Protein AF-A0AAE0P234-F1 (afdb_monomer)

Secondary structure (DSSP, 8-state):
---------------HHHHHHHHHHHHTT---------------------------------------------HHHHHHHHHHHHHHS---TTTS-HHHHHHHTT-HHHHHHHPPPPP--TTHHHHHT-SSPPPHHHHHHS--GGG--S---EEEEEEE--TTS--EEEEEEE--TTTHHHHHHHHHHSS-SS---------

Mean predicted aligned error: 16.43 Å

Nearest PDB structures (foldseek):
  5fq5-assembly1_B  TM=2.348E-01  e=4.452E+00  Streptococcus pyogenes

Structure (mmCIF, N/CA/C/O backbone):
data_AF-A0AAE0P234-F1
#
_entry.id   AF-A0AAE0P234-F1
#
loop_
_atom_site.group_PDB
_atom_site.id
_atom_site.type_symbol
_atom_site.label_atom_id
_atom_site.label_alt_id
_atom_site.label_comp_id
_atom_site.label_asym_id
_atom_site.label_entity_id
_atom_site.label_seq_id
_atom_site.pdbx_PDB_ins_code
_atom_site.Cartn_x
_atom_site.Cartn_y
_atom_site.Cartn_z
_atom_site.occupancy
_atom_site.B_iso_or_equiv
_atom_site.auth_seq_id
_atom_site.auth_comp_id
_atom_site.auth_asym_id
_atom_site.auth_atom_id
_atom_site.pdbx_PDB_model_num
ATOM 1 N N . MET A 1 1 ? 48.430 -8.556 -35.731 1.00 43.19 1 MET A N 1
ATOM 2 C CA . MET A 1 1 ? 47.345 -9.551 -35.632 1.00 43.19 1 MET A CA 1
ATOM 3 C C . MET A 1 1 ? 46.280 -8.894 -34.782 1.00 43.19 1 MET A C 1
ATOM 5 O O . MET A 1 1 ? 46.321 -9.022 -33.570 1.00 43.19 1 MET A O 1
ATOM 9 N N . ASP A 1 2 ? 45.437 -8.087 -35.423 1.00 50.59 2 ASP A N 1
ATOM 10 C CA . ASP A 1 2 ? 44.323 -7.394 -34.777 1.00 50.59 2 ASP A CA 1
ATOM 11 C C . ASP A 1 2 ? 43.073 -8.249 -34.951 1.00 50.59 2 ASP A C 1
ATOM 13 O O . ASP A 1 2 ? 42.664 -8.533 -36.077 1.00 50.59 2 ASP A O 1
ATOM 17 N N . ALA A 1 3 ? 42.507 -8.699 -33.836 1.00 49.25 3 ALA A N 1
ATOM 18 C CA . ALA A 1 3 ? 41.230 -9.393 -33.801 1.00 49.25 3 ALA A CA 1
ATOM 19 C C . ALA A 1 3 ? 40.184 -8.424 -33.241 1.00 49.25 3 ALA A C 1
ATOM 21 O O . ALA A 1 3 ? 40.037 -8.272 -32.030 1.00 49.25 3 ALA A O 1
ATOM 22 N N . SER A 1 4 ? 39.489 -7.734 -34.142 1.00 52.81 4 SER A N 1
ATOM 23 C CA . SER A 1 4 ? 38.276 -6.984 -33.826 1.00 52.81 4 SER A CA 1
ATOM 24 C C . SER A 1 4 ? 37.124 -7.968 -33.626 1.00 52.81 4 SER A C 1
ATOM 26 O O . SER A 1 4 ? 36.802 -8.739 -34.526 1.00 52.81 4 SER A O 1
ATOM 28 N N . ASN A 1 5 ? 36.517 -7.940 -32.442 1.00 57.69 5 ASN A N 1
ATOM 29 C CA . ASN A 1 5 ? 35.343 -8.732 -32.093 1.00 57.69 5 ASN A CA 1
ATOM 30 C C . ASN A 1 5 ? 34.094 -7.840 -32.249 1.00 57.69 5 ASN A C 1
ATOM 32 O O . ASN A 1 5 ? 34.036 -6.808 -31.575 1.00 57.69 5 ASN A O 1
ATOM 36 N N . PRO A 1 6 ? 33.116 -8.160 -33.114 1.00 63.25 6 PRO A N 1
ATOM 37 C CA . PRO A 1 6 ? 31.879 -7.393 -33.190 1.00 63.25 6 PRO A CA 1
ATOM 38 C C . PRO A 1 6 ? 30.900 -7.888 -32.114 1.00 63.25 6 PRO A C 1
ATOM 40 O O . PRO A 1 6 ? 30.456 -9.033 -32.146 1.00 63.25 6 PRO A O 1
ATOM 43 N N . MET A 1 7 ? 30.571 -7.024 -31.150 1.00 56.66 7 MET A N 1
ATOM 44 C CA . MET A 1 7 ? 29.420 -7.217 -30.264 1.00 56.66 7 MET A CA 1
ATOM 45 C C . MET A 1 7 ? 28.135 -7.002 -31.074 1.00 56.66 7 MET A C 1
ATOM 47 O O . MET A 1 7 ? 27.868 -5.889 -31.518 1.00 56.66 7 MET A O 1
ATOM 51 N N . MET A 1 8 ? 27.357 -8.069 -31.261 1.00 53.75 8 MET A N 1
ATOM 52 C CA . MET A 1 8 ? 25.940 -7.995 -31.619 1.00 53.75 8 MET A CA 1
ATOM 53 C C . MET A 1 8 ? 25.152 -7.636 -30.358 1.00 53.75 8 MET A C 1
ATOM 55 O O . MET A 1 8 ? 25.085 -8.423 -29.416 1.00 53.75 8 MET A O 1
ATOM 59 N N . SER A 1 9 ? 24.601 -6.429 -30.326 1.00 53.66 9 SER A N 1
ATOM 60 C CA . SER A 1 9 ? 23.528 -6.041 -29.417 1.00 53.66 9 SER A CA 1
ATOM 61 C C . SER A 1 9 ? 22.205 -6.274 -30.143 1.00 53.66 9 SER A C 1
ATOM 63 O O . SER A 1 9 ? 21.779 -5.424 -30.922 1.00 53.66 9 SER A O 1
ATOM 65 N N . ASP A 1 10 ? 21.595 -7.438 -29.927 1.00 51.88 10 ASP A N 1
ATOM 66 C CA . ASP A 1 10 ? 20.227 -7.699 -30.374 1.00 51.88 10 ASP A CA 1
ATOM 67 C C . ASP A 1 10 ? 19.270 -7.022 -29.387 1.00 51.88 10 ASP A C 1
ATOM 69 O O . ASP A 1 10 ? 18.983 -7.535 -28.303 1.00 51.88 10 ASP A O 1
ATOM 73 N N . GLU A 1 11 ? 18.815 -5.824 -29.745 1.00 55.31 11 GLU A N 1
ATOM 74 C CA . GLU A 1 11 ? 17.648 -5.213 -29.121 1.00 55.31 11 GLU A CA 1
ATOM 75 C C . GLU A 1 11 ? 16.409 -5.958 -29.627 1.00 55.31 11 GLU A C 1
ATOM 77 O O . GLU A 1 11 ? 16.040 -5.873 -30.797 1.00 55.31 11 GLU A O 1
ATOM 82 N N . VAL A 1 12 ? 15.794 -6.752 -28.751 1.00 52.97 12 VAL A N 1
ATOM 83 C CA . VAL A 1 12 ? 14.510 -7.398 -29.034 1.00 52.97 12 VAL A CA 1
ATOM 84 C C . VAL A 1 12 ? 13.421 -6.342 -28.857 1.00 52.97 12 VAL A C 1
ATOM 86 O O . VAL A 1 12 ? 12.956 -6.094 -27.744 1.00 52.97 12 VAL A O 1
ATOM 89 N N . GLU A 1 13 ? 13.050 -5.682 -29.952 1.00 57.62 13 GLU A N 1
ATOM 90 C CA . GLU A 1 13 ? 11.830 -4.879 -30.018 1.00 57.62 13 GLU A CA 1
ATOM 91 C C . GLU A 1 13 ? 10.625 -5.829 -30.048 1.00 57.62 13 GLU A C 1
ATOM 93 O O . GLU A 1 13 ? 10.393 -6.537 -31.029 1.00 57.62 13 GLU A O 1
ATOM 98 N N . LEU A 1 14 ? 9.879 -5.881 -28.943 1.00 51.91 14 LEU A N 1
ATOM 99 C CA . LEU A 1 14 ? 8.598 -6.582 -28.885 1.00 51.91 14 LEU A CA 1
ATOM 100 C C . LEU A 1 14 ? 7.570 -5.790 -29.693 1.00 51.91 14 LEU A C 1
ATOM 102 O O . LEU A 1 14 ? 7.431 -4.580 -29.523 1.00 51.91 14 LEU A O 1
ATOM 106 N N . SER A 1 15 ? 6.859 -6.479 -30.580 1.00 69.00 15 SER A N 1
ATOM 107 C CA . SER A 1 15 ? 5.819 -5.864 -31.406 1.00 69.00 15 SER A CA 1
ATOM 108 C C . SER A 1 15 ? 4.588 -5.494 -30.571 1.00 69.00 15 SER A C 1
ATOM 110 O O . SER A 1 15 ? 4.223 -6.228 -29.652 1.00 69.00 15 SER A O 1
ATOM 112 N N . ASP A 1 16 ? 3.891 -4.415 -30.940 1.00 65.94 16 ASP A N 1
ATOM 113 C CA . ASP A 1 16 ? 2.647 -3.979 -30.278 1.00 65.94 16 ASP A CA 1
ATOM 114 C C . ASP A 1 16 ? 1.595 -5.107 -30.180 1.00 65.94 16 ASP A C 1
ATOM 116 O O . ASP A 1 16 ? 0.828 -5.171 -29.222 1.00 65.94 16 ASP A O 1
ATOM 120 N N . SER A 1 17 ? 1.611 -6.066 -31.116 1.00 59.69 17 SER A N 1
ATOM 121 C CA . SER A 1 17 ? 0.721 -7.235 -31.105 1.00 59.69 17 SER A CA 1
ATOM 122 C C . SER A 1 17 ? 1.031 -8.274 -30.022 1.00 59.69 17 SER A C 1
ATOM 124 O O . SER A 1 17 ? 0.125 -8.980 -29.584 1.00 59.69 17 SER A O 1
ATOM 126 N N . GLU A 1 18 ? 2.285 -8.396 -29.575 1.00 61.91 18 GLU A N 1
ATOM 127 C CA . GLU A 1 18 ? 2.620 -9.288 -28.451 1.00 61.91 18 GLU A CA 1
ATOM 128 C C . GLU A 1 18 ? 2.179 -8.694 -27.111 1.00 61.91 18 GLU A C 1
ATOM 130 O O . GLU A 1 18 ? 1.834 -9.434 -26.187 1.00 61.91 18 GLU A O 1
ATOM 135 N N . PHE A 1 19 ? 2.146 -7.363 -27.015 1.00 57.84 19 PHE A N 1
ATOM 136 C CA . PHE A 1 19 ? 1.673 -6.670 -25.823 1.00 57.84 19 PHE A CA 1
ATOM 137 C C . PHE A 1 19 ? 0.153 -6.813 -25.649 1.00 57.84 19 PHE A C 1
ATOM 139 O O . PHE A 1 19 ? -0.318 -7.068 -24.541 1.00 57.84 19 PHE A O 1
ATOM 146 N N . GLU A 1 20 ? -0.605 -6.732 -26.746 1.00 59.59 20 GLU A N 1
ATOM 147 C CA . GLU A 1 20 ? -2.067 -6.889 -26.746 1.00 59.59 20 GLU A CA 1
ATOM 148 C C . GLU A 1 20 ? -2.490 -8.329 -26.389 1.00 59.59 20 GLU A C 1
ATOM 150 O O . GLU A 1 20 ? -3.389 -8.534 -25.575 1.00 59.59 20 GLU A O 1
ATOM 155 N N . TYR A 1 21 ? -1.753 -9.341 -26.868 1.00 63.25 21 TYR A N 1
ATOM 156 C CA . TYR A 1 21 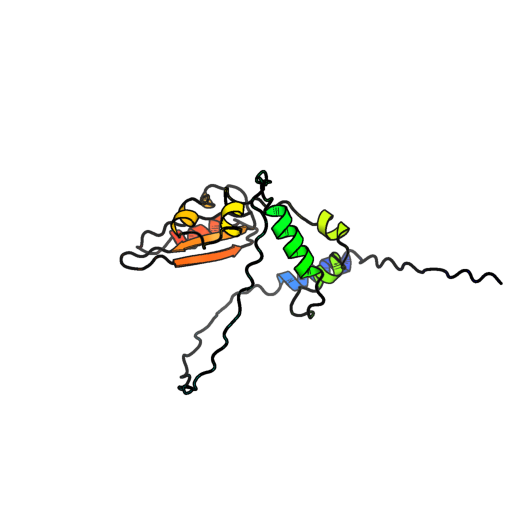? -2.001 -10.745 -26.514 1.00 63.25 21 TYR A CA 1
ATOM 157 C C . TYR A 1 21 ? -1.799 -11.039 -25.015 1.00 63.25 21 TYR A C 1
ATOM 159 O O . TYR A 1 21 ? -2.543 -11.822 -24.425 1.00 63.25 21 TYR A O 1
ATOM 167 N N . LEU A 1 22 ? -0.805 -10.416 -24.372 1.00 53.78 22 LEU A N 1
ATOM 168 C CA . LEU A 1 22 ? -0.564 -10.593 -22.934 1.00 53.78 22 LEU A CA 1
ATOM 169 C C . LEU A 1 22 ? -1.643 -9.937 -22.060 1.00 53.78 22 LEU A C 1
ATOM 171 O O . LEU A 1 22 ? -1.918 -10.447 -20.972 1.00 53.78 22 LEU A O 1
ATOM 175 N N . ALA A 1 23 ? -2.253 -8.844 -22.523 1.00 56.03 23 ALA A N 1
ATOM 176 C CA . ALA A 1 23 ? -3.358 -8.189 -21.827 1.00 56.03 23 ALA A CA 1
ATOM 177 C C . ALA A 1 23 ? -4.639 -9.046 -21.864 1.00 56.03 23 ALA A C 1
ATOM 179 O O . ALA A 1 23 ? -5.240 -9.288 -20.816 1.00 56.03 23 ALA A O 1
ATOM 180 N N . ASP A 1 24 ? -4.982 -9.608 -23.028 1.00 50.50 24 ASP A N 1
ATOM 181 C CA . ASP A 1 24 ? -6.178 -10.450 -23.208 1.00 50.50 24 ASP A CA 1
ATOM 182 C C . ASP A 1 24 ? -6.132 -11.757 -22.393 1.00 50.50 24 ASP A C 1
ATOM 184 O O . ASP A 1 24 ? -7.156 -12.231 -21.885 1.00 50.50 24 ASP A O 1
ATOM 188 N N . VAL A 1 25 ? -4.936 -12.334 -22.216 1.00 58.69 25 VAL A N 1
ATOM 189 C CA . VAL A 1 25 ? -4.732 -13.520 -21.362 1.00 58.69 25 VAL A CA 1
ATOM 190 C C . VAL A 1 25 ? -4.991 -13.199 -19.886 1.00 58.69 25 VAL A C 1
ATOM 192 O O . VAL A 1 25 ? -5.430 -14.073 -19.142 1.00 58.69 25 VAL A O 1
ATOM 195 N N . TYR A 1 26 ? -4.747 -11.962 -19.446 1.00 53.72 26 TYR A N 1
ATOM 196 C CA . TYR A 1 26 ? -4.879 -11.581 -18.038 1.00 53.72 26 TYR A CA 1
ATOM 197 C C . TYR A 1 26 ? -6.297 -11.119 -17.662 1.00 53.72 26 TYR A C 1
ATOM 199 O O . TYR A 1 26 ? -6.686 -11.227 -16.499 1.00 53.72 26 TYR A O 1
ATOM 207 N N . GLU A 1 27 ? -7.088 -10.637 -18.625 1.00 51.91 27 GLU A N 1
ATOM 208 C CA . GLU A 1 27 ? -8.479 -10.219 -18.387 1.00 51.91 27 GLU A CA 1
ATOM 209 C C . GLU A 1 27 ? -9.490 -11.379 -18.406 1.00 51.91 27 GLU A C 1
ATOM 211 O O . GLU A 1 27 ? -10.600 -11.228 -17.890 1.00 51.91 27 GLU A O 1
ATOM 216 N N . SER A 1 28 ? -9.115 -12.552 -18.930 1.00 49.34 28 SER A N 1
ATOM 217 C CA . SER A 1 28 ? -10.064 -13.655 -19.160 1.00 49.34 28 SER A CA 1
ATOM 218 C C . SER A 1 28 ? -10.438 -14.504 -17.932 1.00 49.34 28 SER A C 1
ATOM 220 O O . SER A 1 28 ? -11.427 -15.223 -18.015 1.00 49.34 28 SER A O 1
ATOM 222 N N . ASP A 1 29 ? -9.753 -14.402 -16.785 1.00 44.94 29 ASP A N 1
ATOM 223 C CA . ASP A 1 29 ? -9.944 -15.352 -15.663 1.00 44.94 29 ASP A CA 1
ATOM 224 C C . ASP A 1 29 ? -10.372 -14.709 -14.321 1.00 44.94 29 ASP A C 1
ATOM 226 O O . ASP A 1 29 ? -9.947 -15.134 -13.247 1.00 44.94 29 ASP A O 1
ATOM 230 N N . SER A 1 30 ? -11.242 -13.689 -14.336 1.00 46.31 30 SER A N 1
ATOM 231 C CA . SER A 1 30 ? -11.807 -13.107 -13.093 1.00 46.31 30 SER A CA 1
ATOM 232 C C . SER A 1 30 ? -13.301 -13.369 -12.866 1.00 46.31 30 SER A C 1
ATOM 234 O O . SER A 1 30 ? -13.970 -12.620 -12.147 1.00 46.31 30 SER A O 1
ATOM 236 N N . ASP A 1 31 ? -13.825 -14.471 -13.407 1.00 41.09 31 ASP A N 1
ATOM 237 C CA . ASP A 1 31 ? -15.098 -15.032 -12.951 1.00 41.09 31 ASP A CA 1
ATOM 238 C C . ASP A 1 31 ? -14.902 -15.701 -11.580 1.00 41.09 31 ASP A C 1
ATOM 240 O O . ASP A 1 31 ? -14.676 -16.903 -11.454 1.00 41.09 31 ASP A O 1
ATOM 244 N N . GLU A 1 32 ? -15.014 -14.906 -10.511 1.00 55.22 32 GLU A N 1
ATOM 245 C CA . GLU A 1 32 ? -15.212 -15.413 -9.148 1.00 55.22 32 GLU A CA 1
ATOM 246 C C . GLU A 1 32 ? -16.633 -15.987 -9.001 1.00 55.22 32 GLU A C 1
ATOM 248 O O . GLU A 1 32 ? -17.477 -15.463 -8.265 1.00 55.22 32 GLU A O 1
ATOM 253 N N . SER A 1 33 ? -16.923 -17.062 -9.734 1.00 52.38 33 SER A N 1
ATOM 254 C CA . SER A 1 33 ? -18.080 -17.913 -9.492 1.00 52.38 33 SER A CA 1
ATOM 255 C C . SER A 1 33 ? -17.684 -19.059 -8.560 1.00 52.38 33 SER A C 1
ATOM 257 O O . SER A 1 33 ? -16.927 -19.948 -8.930 1.00 52.38 33 SER A O 1
ATOM 259 N N . GLU A 1 34 ? -18.262 -19.022 -7.359 1.00 47.47 34 GLU A N 1
ATOM 260 C CA . GLU A 1 34 ? -18.551 -20.186 -6.513 1.00 47.47 34 GLU A CA 1
ATOM 261 C C . GLU A 1 34 ? -17.350 -20.909 -5.874 1.00 47.47 34 GLU A C 1
ATOM 263 O O . GLU A 1 34 ? -17.027 -22.053 -6.175 1.00 47.47 34 GLU A O 1
ATOM 268 N N . LEU A 1 35 ? -16.784 -20.284 -4.835 1.00 46.25 35 LEU A N 1
ATOM 269 C CA . LEU A 1 35 ? -16.178 -21.016 -3.715 1.00 46.25 35 LEU A CA 1
ATOM 270 C C . LEU A 1 35 ? -17.294 -21.761 -2.955 1.00 46.25 35 LEU A C 1
ATOM 272 O O . LEU A 1 35 ? -17.837 -21.266 -1.965 1.00 46.25 35 LEU A O 1
ATOM 276 N N . SER A 1 36 ? -17.686 -22.924 -3.475 1.00 46.22 36 SER A N 1
ATOM 277 C CA . SER A 1 36 ? -18.579 -23.872 -2.813 1.00 46.22 36 SER A CA 1
ATOM 278 C C . SER A 1 36 ? -17.831 -24.630 -1.715 1.00 46.22 36 SER A C 1
ATOM 280 O O . SER A 1 36 ? -16.800 -25.243 -1.988 1.00 46.22 36 SER A O 1
ATOM 282 N N . ASP A 1 37 ? -18.375 -24.564 -0.499 1.00 52.75 37 ASP A N 1
ATOM 283 C CA . ASP A 1 37 ? -18.252 -25.496 0.629 1.00 52.75 37 ASP A CA 1
ATOM 284 C C . ASP A 1 37 ? -17.074 -26.485 0.587 1.00 52.75 37 ASP A C 1
ATOM 286 O O . ASP A 1 37 ? -17.195 -27.633 0.156 1.00 52.75 37 ASP A O 1
ATOM 290 N N . PHE A 1 38 ? -15.935 -26.052 1.133 1.00 45.31 38 PHE A N 1
ATOM 291 C CA . PHE A 1 38 ? -14.903 -26.979 1.580 1.00 45.31 38 PHE A CA 1
ATOM 292 C C . PHE A 1 38 ? -15.408 -27.682 2.843 1.00 45.31 38 PHE A C 1
ATOM 294 O O . PHE A 1 38 ? -15.560 -27.072 3.901 1.00 45.31 38 PHE A O 1
ATOM 301 N N . HIS A 1 39 ? -15.720 -28.965 2.685 1.00 55.91 39 HIS A N 1
ATOM 302 C CA . HIS A 1 39 ? -16.072 -29.880 3.758 1.00 55.91 39 HIS A CA 1
ATOM 303 C C . HIS A 1 39 ? -14.883 -30.009 4.725 1.00 55.91 39 HIS A C 1
ATOM 305 O O . HIS A 1 39 ? -13.803 -30.431 4.315 1.00 55.91 39 HIS A O 1
ATOM 311 N N . ASP A 1 40 ? -15.095 -29.662 5.998 1.00 52.25 40 ASP A N 1
ATOM 312 C CA . ASP A 1 40 ? -14.221 -30.056 7.106 1.00 52.25 40 ASP A CA 1
ATOM 313 C C . ASP A 1 40 ? -14.156 -31.588 7.135 1.00 52.25 40 ASP A C 1
ATOM 315 O O . ASP A 1 40 ? -15.150 -32.260 7.425 1.00 52.25 40 ASP A O 1
ATOM 319 N N . SER A 1 41 ? -12.994 -32.136 6.799 1.00 55.47 41 SER A N 1
ATOM 320 C CA . SER A 1 41 ? -12.641 -33.521 7.082 1.00 55.47 41 SER A CA 1
ATOM 321 C C . SER A 1 41 ? -11.393 -33.514 7.952 1.00 55.47 41 SER A C 1
ATOM 323 O O . SER A 1 41 ? -10.296 -33.253 7.458 1.00 55.47 41 SER A O 1
ATOM 325 N N . ASP A 1 42 ? -11.634 -33.725 9.246 1.00 55.09 42 ASP A N 1
ATOM 326 C CA . ASP A 1 42 ? -10.801 -34.416 10.230 1.00 55.09 42 ASP A CA 1
ATOM 327 C C . ASP A 1 42 ? -9.309 -34.517 9.876 1.00 55.09 42 ASP A C 1
ATOM 329 O O . ASP A 1 42 ? -8.868 -35.430 9.176 1.00 55.09 42 ASP A O 1
ATOM 333 N N . LEU A 1 43 ? -8.523 -33.568 10.392 1.00 56.69 43 LEU A N 1
ATOM 334 C CA . LEU A 1 43 ? -7.080 -33.728 10.516 1.00 56.69 43 LEU A CA 1
ATOM 335 C C . LEU A 1 43 ? -6.777 -34.303 11.896 1.00 56.69 43 LEU A C 1
ATOM 337 O O . LEU A 1 43 ? -6.884 -33.615 12.911 1.00 56.69 43 LEU A O 1
ATOM 341 N N . ASP A 1 44 ? -6.427 -35.584 11.870 1.00 53.41 44 ASP A N 1
ATOM 342 C CA . ASP A 1 44 ? -5.945 -36.365 12.995 1.00 53.41 44 ASP A CA 1
ATOM 343 C C . ASP A 1 44 ? -4.708 -35.738 13.655 1.00 53.41 44 ASP A C 1
ATOM 345 O O . ASP A 1 44 ? -3.826 -35.161 13.011 1.00 53.41 44 ASP A O 1
ATOM 349 N N . GLU A 1 45 ? -4.680 -35.901 14.975 1.00 59.19 45 GLU A N 1
ATOM 350 C CA . GLU A 1 45 ? -3.618 -35.560 15.913 1.00 59.19 45 GLU A CA 1
ATOM 351 C C . GLU A 1 45 ? -2.255 -36.107 15.455 1.00 59.19 45 GLU A C 1
ATOM 353 O O . GLU A 1 45 ? -2.042 -37.319 15.396 1.00 59.19 45 GLU A O 1
ATOM 358 N N . LEU A 1 46 ? -1.301 -35.210 15.182 1.00 63.38 46 LEU A N 1
ATOM 359 C CA . LEU A 1 46 ? 0.118 -35.555 15.109 1.00 63.38 46 LEU A CA 1
ATOM 360 C C . LEU A 1 46 ? 0.848 -34.990 16.325 1.00 63.38 46 LEU A C 1
ATOM 362 O O . LEU A 1 46 ? 1.219 -33.820 16.377 1.00 63.38 46 LEU A O 1
ATOM 366 N N . ASP A 1 47 ? 0.926 -35.896 17.292 1.00 53.09 47 ASP A N 1
ATOM 367 C CA . ASP A 1 47 ? 1.977 -36.212 18.258 1.00 53.09 47 ASP A CA 1
ATOM 368 C C . ASP A 1 47 ? 3.113 -35.202 18.495 1.00 53.09 47 ASP A C 1
ATOM 370 O O . ASP A 1 47 ? 3.835 -34.761 17.594 1.00 53.09 47 ASP A O 1
ATOM 374 N N . GLU A 1 48 ? 3.284 -34.936 19.784 1.00 63.88 48 GLU A N 1
ATOM 375 C CA . GLU A 1 48 ? 4.326 -34.157 20.432 1.00 63.88 48 GLU A CA 1
ATOM 376 C C . GLU A 1 48 ? 5.687 -34.852 20.273 1.00 63.88 48 GLU A C 1
ATOM 378 O O . GLU A 1 48 ? 5.808 -36.045 20.531 1.00 63.88 48 GLU A O 1
ATOM 383 N N . ASN A 1 49 ? 6.730 -34.110 19.895 1.00 57.03 49 ASN A N 1
ATOM 384 C CA . ASN A 1 49 ? 8.115 -34.477 20.204 1.00 57.03 49 ASN A CA 1
ATOM 385 C C . ASN A 1 49 ? 8.953 -33.208 20.419 1.00 57.03 49 ASN A C 1
ATOM 387 O O . ASN A 1 49 ? 9.258 -32.480 19.473 1.00 57.03 49 ASN A O 1
ATOM 391 N N . ASP A 1 50 ? 9.193 -32.942 21.702 1.00 49.75 50 ASP A N 1
ATOM 392 C CA . ASP A 1 50 ? 10.474 -32.715 22.383 1.00 49.75 50 ASP A CA 1
ATOM 393 C C . ASP A 1 50 ? 11.595 -31.900 21.710 1.00 49.75 50 ASP A C 1
ATOM 395 O O . ASP A 1 50 ? 12.118 -32.237 20.650 1.00 49.75 50 ASP A O 1
ATOM 399 N N . ASP A 1 51 ? 11.982 -30.867 22.468 1.00 57.00 51 ASP A N 1
ATOM 400 C CA . ASP A 1 51 ? 13.341 -30.481 22.861 1.00 57.00 51 ASP A CA 1
ATOM 401 C C . ASP A 1 51 ? 14.433 -30.396 21.786 1.00 57.00 51 ASP A C 1
ATOM 403 O O . ASP A 1 51 ? 14.943 -31.402 21.312 1.00 57.00 51 ASP A O 1
ATOM 407 N N . ASP A 1 52 ? 14.915 -29.171 21.543 1.00 55.81 52 ASP A N 1
ATOM 408 C CA . ASP A 1 52 ? 16.359 -28.917 21.531 1.00 55.81 52 ASP A CA 1
ATOM 409 C C . ASP A 1 52 ? 16.672 -27.422 21.726 1.00 55.81 52 ASP A C 1
ATOM 411 O O . ASP A 1 52 ? 16.262 -26.537 20.966 1.00 55.81 52 ASP A O 1
ATOM 415 N N . ASP A 1 53 ? 17.432 -27.165 22.789 1.00 56.81 53 ASP A N 1
ATOM 416 C CA . ASP A 1 53 ? 18.009 -25.890 23.188 1.00 56.81 53 ASP A CA 1
ATOM 417 C C . ASP A 1 53 ? 18.940 -25.310 22.109 1.00 56.81 53 ASP A C 1
ATOM 419 O O . ASP A 1 53 ? 19.956 -25.904 21.740 1.00 56.81 53 ASP A O 1
ATOM 423 N N . ALA A 1 54 ? 18.670 -24.077 21.672 1.00 57.22 54 ALA A N 1
ATOM 424 C CA . ALA A 1 54 ? 19.615 -23.285 20.889 1.00 57.22 54 ALA A CA 1
ATOM 425 C C . ALA A 1 54 ? 19.830 -21.906 21.529 1.00 57.22 54 ALA A C 1
ATOM 427 O O . ALA A 1 54 ? 19.184 -20.912 21.194 1.00 57.22 54 ALA A O 1
ATOM 428 N N . GLU A 1 55 ? 20.796 -21.858 22.445 1.00 55.19 55 GLU A N 1
ATOM 429 C CA . GLU A 1 55 ? 21.440 -20.641 22.941 1.00 55.19 55 GLU A CA 1
ATOM 430 C C . GLU A 1 55 ? 22.045 -19.842 21.770 1.00 55.19 55 GLU A C 1
ATOM 432 O O . GLU A 1 55 ? 23.049 -20.233 21.167 1.00 55.19 55 GLU A O 1
ATOM 437 N N . SER A 1 56 ? 21.445 -18.694 21.444 1.00 45.03 56 SER A N 1
ATOM 438 C CA . SER A 1 56 ? 21.989 -17.743 20.472 1.00 45.03 56 SER A CA 1
ATOM 439 C C . SER A 1 56 ? 22.670 -16.582 21.190 1.00 45.03 56 SER A C 1
ATOM 441 O O . SER A 1 56 ? 22.041 -15.701 21.779 1.00 45.03 56 SER A O 1
ATOM 443 N N . VAL A 1 57 ? 23.999 -16.596 21.120 1.00 45.41 57 VAL A N 1
ATOM 444 C CA . VAL A 1 57 ? 24.909 -15.578 21.643 1.00 45.41 57 VAL A CA 1
ATOM 445 C C . VAL A 1 57 ? 24.701 -14.260 20.887 1.00 45.41 57 VAL A C 1
ATOM 447 O O . VAL A 1 57 ? 25.201 -14.067 19.777 1.00 45.41 57 VAL A O 1
ATOM 450 N N . VAL A 1 58 ? 23.982 -13.317 21.500 1.00 42.16 58 VAL A N 1
ATOM 451 C CA . VAL A 1 58 ? 23.846 -11.948 20.983 1.00 42.16 58 VAL A CA 1
ATOM 452 C C . VAL A 1 58 ? 25.162 -11.196 21.194 1.00 42.16 58 VAL A C 1
ATOM 454 O O . VAL A 1 58 ? 25.469 -10.712 22.284 1.00 42.16 58 VAL A O 1
ATOM 457 N N . SER A 1 59 ? 25.937 -11.064 20.119 1.00 47.50 59 SER A N 1
ATOM 458 C CA . SER A 1 59 ? 27.062 -10.132 20.050 1.00 47.50 59 SER A CA 1
ATOM 459 C C . SER A 1 59 ? 26.526 -8.700 20.014 1.00 47.50 59 SER A C 1
ATOM 461 O O . SER A 1 59 ? 26.040 -8.228 18.986 1.00 47.50 59 SER A O 1
ATOM 463 N N . GLN A 1 60 ? 26.598 -8.000 21.146 1.00 41.09 60 GLN A N 1
ATOM 464 C CA . GLN A 1 60 ? 26.315 -6.568 21.212 1.00 41.09 60 GLN A CA 1
ATOM 465 C C . GLN A 1 60 ? 27.434 -5.794 20.502 1.00 41.09 60 GLN A C 1
ATOM 467 O O . GLN A 1 60 ? 28.500 -5.550 21.063 1.00 41.09 60 GLN A O 1
ATOM 472 N N . SER A 1 61 ? 27.187 -5.397 19.253 1.00 44.06 61 SER A N 1
ATOM 473 C CA . SER A 1 61 ? 27.973 -4.357 18.591 1.00 44.06 61 SER A CA 1
ATOM 474 C C . SER A 1 61 ? 27.496 -2.998 19.108 1.00 44.06 61 SER A C 1
ATOM 476 O O . SER A 1 61 ? 26.421 -2.516 18.749 1.00 44.06 61 SER A O 1
ATOM 478 N N . LEU A 1 62 ? 28.281 -2.410 20.012 1.00 48.31 62 LEU A N 1
ATOM 479 C CA . LEU A 1 62 ? 28.150 -1.024 20.450 1.00 48.31 62 LEU A CA 1
ATOM 480 C C . LEU A 1 62 ? 28.548 -0.105 19.290 1.00 48.31 62 LEU A C 1
ATOM 482 O O . LEU A 1 62 ? 29.720 0.224 19.117 1.00 48.31 62 LEU A O 1
ATOM 486 N N . VAL A 1 63 ? 27.571 0.303 18.486 1.00 45.91 63 VAL A N 1
ATOM 487 C CA . VAL A 1 63 ? 27.718 1.442 17.575 1.00 45.91 63 VAL A CA 1
ATOM 488 C C . VAL A 1 63 ? 27.449 2.729 18.349 1.00 45.91 63 VAL A C 1
ATOM 490 O O . VAL A 1 63 ? 26.383 2.904 18.937 1.00 45.91 63 VAL A O 1
ATOM 493 N N . SER A 1 64 ? 28.468 3.591 18.371 1.00 43.44 64 SER A N 1
ATOM 494 C CA . SER A 1 64 ? 28.492 4.912 18.996 1.00 43.44 64 SER A CA 1
ATOM 495 C C . SER A 1 64 ? 27.251 5.743 18.681 1.00 43.44 64 SER A C 1
ATOM 497 O O . SER A 1 64 ? 26.896 5.961 17.523 1.00 43.44 64 SER A O 1
ATOM 499 N N . SER A 1 65 ? 26.637 6.258 19.743 1.00 50.16 65 SER A N 1
ATOM 500 C CA . SER A 1 65 ? 25.544 7.227 19.718 1.00 50.16 65 SER A CA 1
ATOM 501 C C . SER A 1 65 ? 26.062 8.630 19.397 1.00 50.16 65 SER A C 1
ATOM 503 O O . SER A 1 65 ? 26.040 9.502 20.260 1.00 50.16 65 SER A O 1
ATOM 505 N N . ASP A 1 66 ? 26.508 8.856 18.165 1.00 53.25 66 ASP A N 1
ATOM 506 C CA . ASP A 1 66 ? 26.873 10.195 17.701 1.00 53.25 66 ASP A CA 1
ATOM 507 C C . ASP A 1 66 ? 25.820 10.704 16.708 1.00 53.25 66 ASP A C 1
ATOM 509 O O . ASP A 1 66 ? 25.801 10.337 15.538 1.00 53.25 66 ASP A O 1
ATOM 513 N N . ASN A 1 67 ? 24.906 11.530 17.229 1.00 53.00 67 ASN A N 1
ATOM 514 C CA . ASN A 1 67 ? 24.146 12.589 16.552 1.00 53.00 67 ASN A CA 1
ATOM 515 C C . ASN A 1 67 ? 23.843 12.376 15.058 1.00 53.00 67 ASN A C 1
ATOM 517 O O . ASN A 1 67 ? 24.233 13.183 14.213 1.00 53.00 67 ASN A O 1
ATOM 521 N N . LEU A 1 68 ? 23.080 11.331 14.737 1.00 42.53 68 LEU A N 1
ATOM 522 C CA . LEU A 1 68 ? 22.473 11.197 13.421 1.00 42.53 68 LEU A CA 1
ATOM 523 C C . LEU A 1 68 ? 21.273 12.144 13.372 1.00 42.53 68 LEU A C 1
ATOM 525 O O . LEU A 1 68 ? 20.205 11.847 13.915 1.00 42.53 68 LEU A O 1
ATOM 529 N N . THR A 1 69 ? 21.460 13.308 12.746 1.00 43.53 69 THR A N 1
ATOM 530 C CA . THR A 1 69 ? 20.362 14.079 12.153 1.00 43.53 69 THR A CA 1
ATOM 531 C C . THR A 1 69 ? 19.415 13.072 11.527 1.00 43.53 69 THR A C 1
ATOM 533 O O . THR A 1 69 ? 19.829 12.319 10.650 1.00 43.53 69 THR A O 1
ATOM 536 N N . THR A 1 70 ? 18.193 12.976 12.053 1.00 48.94 70 THR A N 1
ATOM 537 C CA . THR A 1 70 ? 17.210 11.977 11.634 1.00 48.94 70 THR A CA 1
ATOM 538 C C . THR A 1 70 ? 16.826 12.308 10.201 1.00 48.94 70 THR A C 1
ATOM 540 O O . THR A 1 70 ? 15.881 13.055 9.960 1.00 48.94 70 THR A O 1
ATOM 543 N N . ALA A 1 71 ? 17.637 11.844 9.250 1.00 60.16 71 ALA A N 1
ATOM 544 C CA . ALA A 1 71 ? 17.349 11.922 7.838 1.00 60.16 71 ALA A CA 1
ATOM 545 C C . ALA A 1 71 ? 15.959 11.318 7.698 1.00 60.16 71 ALA A C 1
ATOM 547 O O . ALA A 1 71 ? 15.723 10.186 8.124 1.00 60.16 71 ALA A O 1
ATOM 548 N N . THR A 1 72 ? 15.014 12.133 7.247 1.00 69.06 72 THR A N 1
ATOM 549 C CA . THR A 1 72 ? 13.631 11.716 7.069 1.00 69.06 72 THR A CA 1
ATOM 550 C C . THR A 1 72 ? 13.652 10.518 6.138 1.00 69.06 72 THR A C 1
ATOM 552 O O . THR A 1 72 ? 14.004 10.656 4.968 1.00 69.06 72 THR A O 1
ATOM 555 N N . ILE A 1 73 ? 13.365 9.340 6.684 1.00 76.38 73 ILE A N 1
ATOM 556 C CA . ILE A 1 73 ? 13.378 8.100 5.924 1.00 76.38 73 ILE A CA 1
ATOM 557 C C . ILE A 1 73 ? 12.272 8.192 4.884 1.00 76.38 73 ILE A C 1
ATOM 559 O O . ILE A 1 73 ? 11.092 8.297 5.224 1.00 76.38 73 ILE A O 1
ATOM 563 N N . ASP A 1 74 ? 12.675 8.179 3.619 1.00 86.06 74 ASP A N 1
ATOM 564 C CA . ASP A 1 74 ? 11.745 8.164 2.507 1.00 86.06 74 ASP A CA 1
ATOM 565 C C . ASP A 1 74 ? 11.252 6.733 2.275 1.00 86.06 74 ASP A C 1
ATOM 567 O O . ASP A 1 74 ? 11.948 5.875 1.730 1.00 86.06 74 ASP A O 1
ATOM 571 N N . VAL A 1 75 ? 10.023 6.481 2.720 1.00 85.69 75 VAL A N 1
ATOM 572 C CA . VAL A 1 75 ? 9.350 5.184 2.579 1.00 85.69 75 VAL A CA 1
ATOM 573 C C . VAL A 1 75 ? 9.202 4.795 1.116 1.00 85.69 75 VAL A C 1
ATOM 575 O O . VAL A 1 75 ? 9.298 3.612 0.797 1.00 85.69 75 VAL A O 1
ATOM 578 N N . SER A 1 76 ? 9.014 5.779 0.234 1.00 87.31 76 SER A N 1
ATOM 579 C CA . SER A 1 76 ? 8.888 5.544 -1.201 1.00 87.31 76 SER A CA 1
ATOM 580 C C . SER A 1 76 ? 10.156 4.906 -1.752 1.00 87.31 76 SER A C 1
ATOM 582 O O . SER A 1 76 ? 10.089 3.866 -2.404 1.00 87.31 76 SER A O 1
ATOM 584 N N . THR A 1 77 ? 11.320 5.449 -1.387 1.00 88.62 77 THR A N 1
ATOM 585 C CA . THR A 1 77 ? 12.621 4.876 -1.748 1.00 88.62 77 THR A CA 1
ATOM 586 C C . THR A 1 77 ? 12.783 3.447 -1.221 1.00 88.62 77 THR A C 1
ATOM 588 O O . THR A 1 77 ? 13.169 2.570 -1.988 1.00 88.62 77 THR A O 1
ATOM 591 N N . ILE A 1 78 ? 12.417 3.172 0.038 1.00 89.06 78 ILE A N 1
ATOM 592 C CA . ILE A 1 78 ? 12.506 1.810 0.600 1.00 89.06 78 ILE A CA 1
ATOM 593 C C . ILE A 1 78 ? 11.623 0.830 -0.176 1.00 89.06 78 ILE A C 1
ATOM 595 O O . ILE A 1 78 ? 12.089 -0.234 -0.576 1.00 89.06 78 ILE A O 1
ATOM 599 N N . VAL A 1 79 ? 10.350 1.172 -0.394 1.00 89.38 79 VAL A N 1
ATOM 600 C CA . VAL A 1 79 ? 9.411 0.301 -1.116 1.00 89.38 79 VAL A CA 1
ATOM 601 C C . VAL A 1 79 ? 9.896 0.060 -2.540 1.00 89.38 79 VAL A C 1
ATOM 603 O O . VAL A 1 79 ? 9.877 -1.081 -3.003 1.00 89.38 79 VAL A O 1
ATOM 606 N N . LYS A 1 80 ? 10.383 1.109 -3.205 1.00 90.31 80 LYS A N 1
ATOM 607 C CA . LYS A 1 80 ? 10.945 1.035 -4.551 1.00 90.31 80 LYS A CA 1
ATOM 608 C C . LYS A 1 80 ? 12.157 0.103 -4.613 1.00 90.31 80 LYS A C 1
ATOM 610 O O . LYS A 1 80 ? 12.185 -0.794 -5.452 1.00 90.31 80 LYS A O 1
ATOM 615 N N . ASP A 1 81 ? 13.116 0.248 -3.699 1.00 91.06 81 ASP A N 1
ATOM 616 C CA . ASP A 1 81 ? 14.301 -0.616 -3.637 1.00 91.06 81 ASP A CA 1
ATOM 617 C C . ASP A 1 81 ? 13.936 -2.072 -3.295 1.00 91.06 81 ASP A C 1
ATOM 619 O O . ASP A 1 81 ? 14.496 -3.009 -3.872 1.00 91.06 81 ASP A O 1
ATOM 623 N N . CYS A 1 82 ? 12.964 -2.291 -2.403 1.00 89.88 82 CYS A N 1
ATOM 624 C CA . CYS A 1 82 ? 12.445 -3.626 -2.107 1.00 89.88 82 CYS A CA 1
ATOM 625 C C . CYS A 1 82 ? 11.780 -4.263 -3.333 1.00 89.88 82 CYS A C 1
ATOM 627 O O . CYS A 1 82 ? 12.050 -5.428 -3.632 1.00 89.88 82 CYS A O 1
ATOM 629 N N . LEU A 1 83 ? 10.938 -3.517 -4.052 1.00 89.44 83 LEU A N 1
ATOM 630 C CA . LEU A 1 83 ? 10.266 -3.993 -5.260 1.00 89.44 83 LEU A CA 1
ATOM 631 C C . LEU A 1 83 ? 11.277 -4.336 -6.355 1.00 89.44 83 LEU A C 1
ATOM 633 O O . LEU A 1 83 ? 11.212 -5.427 -6.926 1.00 89.44 83 LEU A O 1
ATOM 637 N N . TRP A 1 84 ? 12.263 -3.464 -6.570 1.00 91.38 84 TRP A N 1
ATOM 638 C CA . TRP A 1 84 ? 13.377 -3.734 -7.471 1.00 91.38 84 TRP A CA 1
ATOM 639 C C . TRP A 1 84 ? 14.111 -5.022 -7.091 1.00 91.38 84 TRP A C 1
ATOM 641 O O . TRP A 1 84 ? 14.342 -5.885 -7.940 1.00 91.38 84 TRP A O 1
ATOM 651 N N . GLY A 1 85 ? 14.427 -5.191 -5.805 1.00 90.00 85 GLY A N 1
ATOM 652 C CA . GLY A 1 85 ? 15.074 -6.395 -5.293 1.00 90.00 85 GLY A CA 1
ATOM 653 C C . GLY A 1 85 ? 14.247 -7.665 -5.510 1.00 90.00 85 GLY A C 1
ATOM 654 O O . GLY A 1 85 ? 14.821 -8.715 -5.788 1.00 90.00 85 GLY A O 1
ATOM 655 N N . MET A 1 86 ? 12.916 -7.591 -5.422 1.00 86.81 86 MET A N 1
ATOM 656 C CA . MET A 1 86 ? 12.036 -8.734 -5.698 1.00 86.81 86 MET A CA 1
ATOM 657 C C . MET A 1 86 ? 12.015 -9.102 -7.184 1.00 86.81 86 MET A C 1
ATOM 659 O O . MET A 1 86 ? 12.151 -10.279 -7.513 1.00 86.81 86 MET A O 1
ATOM 663 N N . ILE A 1 87 ? 11.892 -8.111 -8.070 1.00 86.75 87 ILE A N 1
ATOM 664 C CA . ILE A 1 87 ? 11.812 -8.329 -9.525 1.00 86.75 87 ILE A CA 1
ATOM 665 C C . ILE A 1 87 ? 13.169 -8.770 -10.096 1.00 86.75 87 ILE A C 1
ATOM 667 O O . ILE A 1 87 ? 13.218 -9.588 -11.011 1.00 86.75 87 ILE A O 1
ATOM 671 N N . SER A 1 88 ? 14.273 -8.281 -9.524 1.00 86.94 88 SER A N 1
ATOM 672 C CA . SER A 1 88 ? 15.640 -8.580 -9.981 1.00 86.94 88 SER A CA 1
ATOM 673 C C . SER A 1 88 ? 16.200 -9.898 -9.453 1.00 86.94 88 SER A C 1
ATOM 675 O O . SER A 1 88 ? 17.259 -10.345 -9.896 1.00 86.94 88 SER A O 1
ATOM 677 N N . ARG A 1 89 ? 15.547 -10.521 -8.467 1.00 85.19 89 ARG A N 1
ATOM 678 C CA . ARG A 1 89 ? 15.983 -11.820 -7.951 1.00 85.19 89 ARG A CA 1
ATOM 679 C C . ARG A 1 89 ? 15.723 -12.900 -8.990 1.00 85.19 89 ARG A C 1
ATOM 681 O O . ARG A 1 89 ? 14.638 -12.975 -9.562 1.00 85.19 89 ARG A O 1
ATOM 688 N N . HIS A 1 90 ? 16.683 -13.812 -9.132 1.00 84.12 90 HIS A N 1
ATOM 689 C CA . HIS A 1 90 ? 16.473 -15.090 -9.805 1.00 84.12 90 HIS A CA 1
ATOM 690 C C . HIS A 1 90 ? 15.479 -15.938 -9.005 1.00 84.12 90 HIS A C 1
ATOM 692 O O . HIS A 1 90 ? 15.853 -16.784 -8.197 1.00 84.12 90 HIS A O 1
ATOM 698 N N . SER A 1 91 ? 14.198 -15.659 -9.216 1.00 83.50 91 SER A N 1
ATOM 699 C CA . SER A 1 91 ? 13.078 -16.413 -8.669 1.00 83.50 91 SER A CA 1
ATOM 700 C C . SER A 1 91 ? 12.479 -17.277 -9.780 1.00 83.50 91 SER A C 1
ATOM 702 O O . SER A 1 91 ? 12.511 -16.858 -10.944 1.00 83.50 91 SER A O 1
ATOM 704 N N . PRO A 1 92 ? 11.905 -18.448 -9.464 1.00 85.88 92 PRO A N 1
ATOM 705 C CA . PRO A 1 92 ? 11.177 -19.247 -10.446 1.00 85.88 92 PRO A CA 1
ATOM 706 C C . PRO A 1 92 ? 10.068 -18.450 -11.153 1.00 85.88 92 PRO A C 1
ATOM 708 O O . PRO A 1 92 ? 9.543 -17.478 -10.608 1.00 85.88 92 PRO A O 1
ATOM 711 N N . ASP A 1 93 ? 9.690 -18.852 -12.365 1.00 81.25 93 ASP A N 1
ATOM 712 C CA . ASP A 1 93 ? 8.705 -18.119 -13.184 1.00 81.25 93 ASP A CA 1
ATOM 713 C C . ASP A 1 93 ? 7.284 -18.133 -12.616 1.00 81.25 93 ASP A C 1
ATOM 715 O O . ASP A 1 93 ? 6.499 -17.239 -12.902 1.00 81.25 93 ASP A O 1
ATOM 719 N N . TRP A 1 94 ? 6.974 -19.081 -11.733 1.00 86.06 94 TRP A N 1
ATOM 720 C CA . TRP A 1 94 ? 5.715 -19.098 -10.988 1.00 86.06 94 TRP A CA 1
ATOM 721 C C . TRP A 1 94 ? 5.681 -18.102 -9.817 1.00 86.06 94 TRP A C 1
ATOM 723 O O . TRP A 1 94 ? 4.616 -17.866 -9.255 1.00 86.06 94 TRP A O 1
ATOM 733 N N . TYR A 1 95 ? 6.825 -17.531 -9.418 1.00 84.06 95 TYR A N 1
ATOM 734 C CA . TYR A 1 95 ? 6.916 -16.625 -8.264 1.00 84.06 95 TYR A CA 1
ATOM 735 C C . TYR A 1 95 ? 6.785 -15.146 -8.651 1.00 84.06 95 TYR A C 1
ATOM 737 O O . TYR A 1 95 ? 6.286 -14.335 -7.875 1.00 84.06 95 TYR A O 1
ATOM 745 N N . VAL A 1 96 ? 7.241 -14.782 -9.851 1.00 84.69 96 VAL A N 1
ATOM 746 C CA . VAL A 1 96 ? 7.166 -13.414 -10.382 1.00 84.69 96 VAL A CA 1
ATOM 747 C C . VAL A 1 96 ? 6.491 -13.482 -11.735 1.00 84.69 96 VAL A C 1
ATOM 749 O O . VAL A 1 96 ? 6.950 -14.239 -12.587 1.00 84.69 96 VAL A O 1
ATOM 752 N N . CYS A 1 97 ? 5.458 -12.662 -11.940 1.00 84.81 97 CYS A N 1
ATOM 753 C CA . CYS A 1 97 ? 4.773 -12.566 -13.224 1.00 84.81 97 CYS A CA 1
ATOM 754 C C . CYS A 1 97 ? 5.802 -12.394 -14.364 1.00 84.81 97 CYS A C 1
ATOM 756 O O . CYS A 1 97 ? 6.571 -11.422 -14.335 1.00 84.81 97 CYS A O 1
ATOM 758 N N . PRO A 1 98 ? 5.835 -13.306 -15.358 1.00 84.81 98 PRO A N 1
ATOM 759 C CA . PRO A 1 98 ? 6.805 -13.259 -16.450 1.00 84.81 98 PRO A CA 1
ATOM 760 C C . PRO A 1 98 ? 6.810 -11.926 -17.203 1.00 84.81 98 PRO A C 1
ATOM 762 O O . PRO A 1 98 ? 7.872 -11.475 -17.622 1.00 84.81 98 PRO A O 1
ATOM 765 N N . VAL A 1 99 ? 5.661 -11.244 -17.290 1.00 86.75 99 VAL A N 1
ATOM 766 C CA . VAL A 1 99 ? 5.545 -9.915 -17.912 1.00 86.75 99 VAL A CA 1
ATOM 767 C C . VAL A 1 99 ? 6.497 -8.911 -17.268 1.00 86.75 99 VAL A C 1
ATOM 769 O O . VAL A 1 99 ? 7.200 -8.199 -17.977 1.00 86.75 99 VAL A O 1
ATOM 772 N N . PHE A 1 100 ? 6.608 -8.885 -15.935 1.00 85.44 100 PHE A N 1
ATOM 773 C CA . PHE A 1 100 ? 7.539 -7.971 -15.266 1.00 85.44 100 PHE A CA 1
ATOM 774 C C . PHE A 1 100 ? 8.996 -8.324 -15.551 1.00 85.44 100 PHE A C 1
ATOM 776 O O . PHE A 1 100 ? 9.813 -7.423 -15.714 1.00 85.44 100 PHE A O 1
ATOM 783 N N . LYS A 1 101 ? 9.331 -9.614 -15.662 1.00 82.81 101 LYS A N 1
ATOM 784 C CA . LYS A 1 101 ? 10.686 -10.045 -16.036 1.00 82.81 101 LYS A CA 1
ATOM 785 C C . LYS A 1 101 ? 11.037 -9.625 -17.458 1.00 82.81 101 LYS A C 1
ATOM 787 O O . LYS A 1 101 ? 12.148 -9.161 -17.678 1.00 82.81 101 LYS A O 1
ATOM 792 N N . VAL A 1 102 ? 10.104 -9.760 -18.397 1.00 84.31 102 VAL A N 1
ATOM 793 C CA . VAL A 1 102 ? 10.303 -9.374 -19.801 1.00 84.31 102 VAL A CA 1
ATOM 794 C C . VAL A 1 102 ? 10.397 -7.853 -19.939 1.00 84.31 102 VAL A C 1
ATOM 796 O O . VAL A 1 102 ? 11.355 -7.348 -20.518 1.00 84.31 102 VAL A O 1
ATOM 799 N N . MET A 1 103 ? 9.451 -7.117 -19.352 1.00 85.00 103 MET A N 1
ATOM 800 C CA . MET A 1 103 ? 9.372 -5.658 -19.481 1.00 85.00 103 MET A CA 1
ATOM 801 C C . MET A 1 103 ? 10.501 -4.938 -18.745 1.00 85.00 103 MET A C 1
ATOM 803 O O . MET A 1 103 ? 11.087 -3.990 -19.270 1.00 85.00 103 MET A O 1
ATOM 807 N N . LEU A 1 104 ? 10.816 -5.385 -17.527 1.00 85.19 104 LEU A N 1
ATOM 808 C CA . LEU A 1 104 ? 11.788 -4.719 -16.660 1.00 85.19 104 LEU A CA 1
ATOM 809 C C . LEU A 1 104 ? 13.176 -5.357 -16.741 1.00 85.19 104 LEU A C 1
ATOM 811 O O . LEU A 1 104 ? 14.143 -4.719 -16.349 1.00 85.19 104 LEU A O 1
ATOM 815 N N . GLY A 1 105 ? 13.304 -6.576 -17.276 1.00 69.75 105 GLY A N 1
ATOM 816 C CA . GLY A 1 105 ? 14.528 -7.122 -17.879 1.00 69.75 105 GLY A CA 1
ATOM 817 C C . GLY A 1 105 ? 15.814 -7.084 -17.050 1.00 69.75 105 GLY A C 1
ATOM 818 O O . GLY A 1 105 ? 16.890 -7.018 -17.635 1.00 69.75 105 GLY A O 1
ATOM 819 N N . GLY A 1 106 ? 15.748 -7.031 -15.715 1.00 80.25 106 GLY A N 1
ATOM 820 C CA . GLY A 1 106 ? 16.926 -6.737 -14.881 1.00 80.25 106 GLY A CA 1
ATOM 821 C C . GLY A 1 106 ? 17.548 -5.352 -15.146 1.00 80.25 106 GLY A C 1
ATOM 822 O O . GLY A 1 106 ? 18.602 -5.030 -14.599 1.00 80.25 106 GLY A O 1
ATOM 823 N N . ASN A 1 107 ? 16.877 -4.503 -15.928 1.00 89.31 107 ASN A N 1
ATOM 824 C CA . ASN A 1 107 ? 17.250 -3.132 -16.223 1.00 89.31 107 ASN A CA 1
ATOM 825 C C . ASN A 1 107 ? 16.592 -2.172 -15.218 1.00 89.31 107 ASN A C 1
ATOM 827 O O . ASN A 1 107 ? 15.388 -1.908 -15.262 1.00 89.31 107 ASN A O 1
ATOM 831 N N . ARG A 1 108 ? 17.413 -1.622 -14.318 1.00 91.38 108 ARG A N 1
ATOM 832 C CA . ARG A 1 108 ? 16.950 -0.692 -13.283 1.00 91.38 108 ARG A CA 1
ATOM 833 C C . ARG A 1 108 ? 16.376 0.593 -13.873 1.00 91.38 108 ARG A C 1
ATOM 835 O O . ARG A 1 108 ? 15.427 1.121 -13.316 1.00 91.38 108 ARG A O 1
ATOM 842 N N . GLU A 1 109 ? 16.911 1.086 -14.985 1.00 92.69 109 GLU A N 1
ATOM 843 C CA . GLU A 1 109 ? 16.461 2.344 -15.593 1.00 92.69 109 GLU A CA 1
ATOM 844 C C . GLU A 1 109 ? 15.021 2.229 -16.102 1.00 92.69 109 GLU A C 1
ATOM 846 O O . GLU A 1 109 ? 14.200 3.086 -15.788 1.00 92.69 109 GLU A O 1
ATOM 851 N N . LYS A 1 110 ? 14.679 1.117 -16.769 1.00 90.44 110 LYS A N 1
ATOM 852 C CA . LYS A 1 110 ? 13.294 0.833 -17.192 1.00 90.44 110 LYS A CA 1
ATOM 853 C C . LYS A 1 110 ? 12.333 0.739 -16.008 1.00 90.44 110 LYS A C 1
ATOM 855 O O . LYS A 1 110 ? 11.196 1.188 -16.091 1.00 90.44 110 LYS A O 1
ATOM 860 N N . PHE A 1 111 ? 12.783 0.162 -14.894 1.00 91.94 111 PHE A N 1
ATOM 861 C CA . PHE A 1 111 ? 11.992 0.125 -13.666 1.00 91.94 111 PHE A CA 1
ATOM 862 C C . PHE A 1 111 ? 11.775 1.516 -13.065 1.00 91.94 111 PHE A C 1
ATOM 864 O O . PHE A 1 111 ? 10.664 1.817 -12.643 1.00 91.94 111 PHE A O 1
ATOM 871 N N . GLU A 1 112 ? 12.801 2.367 -13.044 1.00 91.62 112 GLU A N 1
ATOM 872 C CA . GLU A 1 112 ? 12.674 3.745 -12.554 1.00 91.62 112 GLU A CA 1
ATOM 873 C C . GLU A 1 112 ? 11.747 4.584 -13.452 1.00 91.62 112 GLU A C 1
ATOM 875 O O . GLU A 1 112 ? 11.004 5.415 -12.937 1.00 91.62 112 GLU A O 1
ATOM 880 N N . GLU A 1 113 ? 11.738 4.341 -14.767 1.00 91.00 113 GLU A N 1
ATOM 881 C CA . GLU A 1 113 ? 10.809 4.983 -15.709 1.00 91.00 113 GLU A CA 1
ATOM 882 C C . GLU A 1 113 ? 9.361 4.498 -15.528 1.00 91.00 113 GLU A C 1
ATOM 884 O O . GLU A 1 113 ? 8.429 5.301 -15.551 1.00 91.00 113 GLU A O 1
ATOM 889 N N . ALA A 1 114 ? 9.165 3.196 -15.301 1.00 88.06 114 ALA A N 1
ATOM 890 C CA . ALA A 1 114 ? 7.845 2.607 -15.073 1.00 88.06 114 ALA A CA 1
ATOM 891 C C . ALA A 1 114 ? 7.290 2.873 -13.659 1.00 88.06 114 ALA A C 1
ATOM 893 O O . ALA A 1 114 ? 6.097 2.678 -13.414 1.00 88.06 114 ALA A O 1
ATOM 894 N N . TRP A 1 115 ? 8.137 3.279 -12.709 1.00 88.50 115 TRP A N 1
ATOM 895 C CA . TRP A 1 115 ? 7.737 3.523 -11.329 1.00 88.50 115 TRP A CA 1
ATOM 896 C C . TRP A 1 115 ? 6.825 4.747 -11.219 1.00 88.50 115 TRP A C 1
ATOM 898 O O . TRP A 1 115 ? 7.219 5.888 -11.461 1.00 88.50 115 TRP A O 1
ATOM 908 N N . THR A 1 116 ? 5.605 4.520 -10.745 1.00 84.88 116 THR A N 1
ATOM 909 C CA . THR A 1 116 ? 4.676 5.592 -10.393 1.00 84.88 116 THR A CA 1
ATOM 910 C C . THR A 1 116 ? 4.815 5.953 -8.913 1.00 84.88 116 THR A C 1
ATOM 912 O O . THR A 1 116 ? 4.789 5.049 -8.074 1.00 84.88 116 THR A O 1
ATOM 915 N N . PRO A 1 117 ? 4.920 7.245 -8.550 1.00 80.56 117 PRO A N 1
ATOM 916 C CA . PRO A 1 117 ? 4.972 7.662 -7.152 1.00 80.56 117 PRO A CA 1
ATOM 917 C C . PRO A 1 117 ? 3.772 7.148 -6.346 1.00 80.56 117 PRO A C 1
ATOM 919 O O . PRO A 1 117 ? 2.627 7.381 -6.723 1.00 80.56 117 PRO A O 1
ATOM 922 N N . ILE A 1 118 ? 4.057 6.496 -5.217 1.00 84.31 118 ILE A N 1
ATOM 923 C CA . ILE A 1 118 ? 3.062 6.018 -4.251 1.00 84.31 118 ILE A CA 1
ATOM 924 C C . ILE A 1 118 ? 2.993 7.013 -3.090 1.00 84.31 118 ILE A C 1
ATOM 926 O O . ILE A 1 118 ? 4.017 7.422 -2.534 1.00 84.31 118 ILE A O 1
ATOM 930 N N . ASN A 1 119 ? 1.782 7.390 -2.699 1.00 84.75 119 ASN A N 1
ATOM 931 C CA . ASN A 1 119 ? 1.497 8.204 -1.530 1.00 84.75 119 ASN A CA 1
ATOM 932 C C . ASN A 1 119 ? 1.323 7.327 -0.288 1.00 84.75 119 ASN A C 1
ATOM 934 O O . ASN A 1 119 ? 0.485 6.423 -0.222 1.00 84.75 119 ASN A O 1
ATOM 938 N N . PHE A 1 120 ? 2.071 7.669 0.758 1.00 84.69 120 PHE A N 1
ATOM 939 C CA . PHE A 1 120 ? 1.977 7.017 2.057 1.00 84.69 120 PHE A CA 1
ATOM 940 C C . PHE A 1 120 ? 1.244 7.915 3.054 1.00 84.69 120 PHE A C 1
ATOM 942 O O . PHE A 1 120 ? 1.457 9.127 3.095 1.00 84.69 120 PHE A O 1
ATOM 949 N N . ALA A 1 121 ? 0.400 7.328 3.903 1.00 82.44 121 ALA A N 1
ATOM 950 C CA . ALA A 1 121 ? -0.170 8.031 5.039 1.00 82.44 121 ALA A CA 1
ATOM 951 C C . ALA A 1 121 ? 0.930 8.594 5.963 1.00 82.44 121 ALA A C 1
ATOM 953 O O . ALA A 1 121 ? 1.995 7.978 6.135 1.00 82.44 121 ALA A O 1
ATOM 954 N N . PRO A 1 122 ? 0.658 9.741 6.607 1.00 81.50 122 PRO A N 1
ATOM 955 C CA . PRO A 1 122 ? 1.609 10.383 7.499 1.00 81.50 122 PRO A CA 1
ATOM 956 C C . PRO A 1 122 ? 2.101 9.436 8.595 1.00 81.50 122 PRO A C 1
ATOM 958 O O . PRO A 1 122 ? 1.334 8.653 9.153 1.00 81.50 122 PRO A O 1
ATOM 961 N N . ASN A 1 123 ? 3.382 9.550 8.941 1.00 83.00 123 ASN A N 1
ATOM 962 C CA . ASN A 1 123 ? 4.051 8.774 9.991 1.00 83.00 123 ASN A CA 1
ATOM 963 C C . ASN A 1 123 ? 4.188 7.264 9.733 1.00 83.00 123 ASN A C 1
ATOM 965 O O . ASN A 1 123 ? 4.775 6.587 10.578 1.00 83.00 123 ASN A O 1
ATOM 969 N N . LEU A 1 124 ? 3.731 6.725 8.591 1.00 82.94 124 LEU A N 1
ATOM 970 C CA . LEU A 1 124 ? 3.905 5.297 8.301 1.00 82.94 124 LEU A CA 1
ATOM 971 C C . LEU A 1 124 ? 5.377 4.891 8.314 1.00 82.94 124 LEU A C 1
ATOM 973 O O . LEU A 1 124 ? 5.712 3.863 8.886 1.00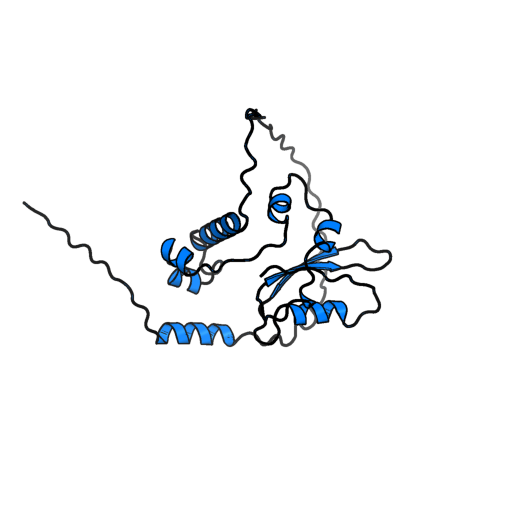 82.94 124 LEU A O 1
ATOM 977 N N . GLY A 1 125 ? 6.258 5.706 7.731 1.00 83.12 125 GLY A N 1
ATOM 978 C CA . GLY A 1 125 ? 7.690 5.405 7.695 1.00 83.12 125 GLY A CA 1
ATOM 979 C C . GLY A 1 125 ? 8.284 5.209 9.075 1.00 83.12 125 GLY A C 1
ATOM 980 O O . GLY A 1 125 ? 8.882 4.174 9.342 1.00 83.12 125 GLY A O 1
ATOM 981 N N . SER A 1 126 ? 8.025 6.159 9.973 1.00 85.12 126 SER A N 1
ATOM 982 C CA . SER A 1 126 ? 8.451 6.096 11.372 1.00 85.12 126 SER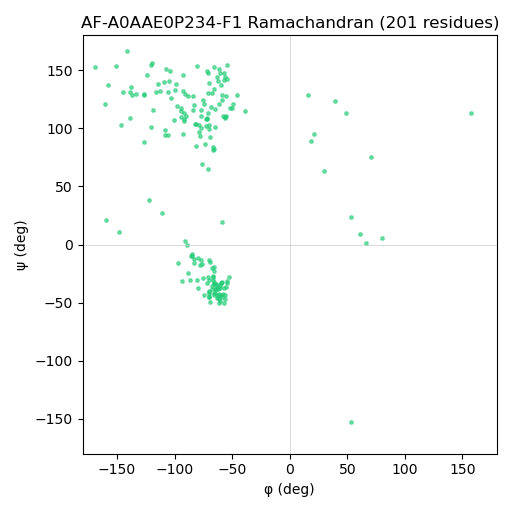 A CA 1
ATOM 983 C C . SER A 1 126 ? 7.888 4.877 12.104 1.00 85.12 126 SER A C 1
ATOM 985 O O . SER A 1 126 ? 8.546 4.331 12.985 1.00 85.12 126 SER A O 1
ATOM 987 N N . VAL A 1 127 ? 6.678 4.446 11.742 1.00 87.31 127 VAL A N 1
ATOM 988 C CA . VAL A 1 127 ? 6.039 3.257 12.310 1.00 87.31 127 VAL A CA 1
ATOM 989 C C . VAL A 1 127 ? 6.661 1.964 11.781 1.00 87.31 127 VAL A C 1
ATOM 991 O O . VAL A 1 127 ? 6.917 1.063 12.573 1.00 87.31 127 VAL A O 1
ATOM 994 N N . LEU A 1 128 ? 6.936 1.868 10.478 1.00 81.31 128 LEU A N 1
ATOM 995 C CA . LEU A 1 128 ? 7.500 0.664 9.855 1.00 81.31 128 LEU A CA 1
ATOM 996 C C . LEU A 1 128 ? 8.925 0.360 10.328 1.00 81.31 128 LEU A C 1
ATOM 998 O O . LEU A 1 128 ? 9.299 -0.803 10.428 1.00 81.31 128 LEU A O 1
ATOM 1002 N N . ILE A 1 129 ? 9.707 1.394 10.639 1.00 84.06 129 ILE A N 1
ATOM 1003 C CA . ILE A 1 129 ? 11.069 1.260 11.182 1.00 84.06 129 ILE A CA 1
ATOM 1004 C C . ILE A 1 129 ? 11.099 1.193 12.718 1.00 84.06 129 ILE A C 1
ATOM 1006 O O . ILE A 1 129 ? 12.174 1.145 13.321 1.00 84.06 129 ILE A O 1
ATOM 1010 N N . GLY A 1 130 ? 9.935 1.278 13.366 1.00 87.56 130 GLY A N 1
ATOM 1011 C CA . GLY A 1 130 ? 9.823 1.266 14.816 1.00 87.56 130 GLY A CA 1
ATOM 1012 C C . GLY A 1 130 ? 10.305 -0.060 15.403 1.00 87.56 130 GLY A C 1
ATOM 1013 O O . GLY A 1 130 ? 10.079 -1.127 14.844 1.00 87.56 130 GLY A O 1
ATOM 1014 N N . LYS A 1 131 ? 10.943 -0.012 16.580 1.00 92.06 131 LYS A N 1
ATOM 1015 C CA . LYS A 1 131 ? 11.407 -1.224 17.290 1.00 92.06 131 LYS A CA 1
ATOM 1016 C C . LYS A 1 131 ? 10.263 -2.119 17.775 1.00 92.06 131 LYS A C 1
ATOM 1018 O O . LYS A 1 131 ? 10.486 -3.277 18.105 1.00 92.06 131 LYS A O 1
ATOM 1023 N N . SER A 1 132 ? 9.063 -1.562 17.878 1.00 91.50 132 SER A N 1
ATOM 1024 C CA . SER A 1 132 ? 7.855 -2.232 18.342 1.00 91.50 132 SER A CA 1
ATOM 1025 C C . SER A 1 132 ? 6.761 -2.111 17.283 1.00 91.50 132 SER A C 1
ATOM 1027 O O . SER A 1 132 ? 6.665 -1.051 16.657 1.00 91.50 132 SER A O 1
ATOM 1029 N N . PRO A 1 133 ? 5.895 -3.125 17.126 1.00 89.81 133 PRO A N 1
ATOM 1030 C CA . PRO A 1 133 ? 4.772 -3.040 16.202 1.00 89.81 133 PRO A CA 1
ATOM 1031 C C . PRO A 1 133 ? 3.822 -1.886 16.580 1.00 89.81 133 PRO A C 1
ATOM 1033 O O . PRO A 1 133 ? 3.667 -1.581 17.768 1.00 89.81 133 PRO A O 1
ATOM 1036 N N . PRO A 1 134 ? 3.164 -1.238 15.601 1.00 90.69 134 PRO A N 1
ATOM 1037 C CA . PRO A 1 134 ? 2.179 -0.197 15.875 1.00 90.69 134 PRO A CA 1
ATOM 1038 C C . PRO A 1 134 ? 0.987 -0.722 16.672 1.00 90.69 134 PRO A C 1
ATOM 1040 O O . PRO A 1 134 ? 0.453 -1.798 16.401 1.00 90.69 134 PRO A O 1
ATOM 1043 N N . ALA A 1 135 ? 0.508 0.095 17.609 1.00 91.50 135 ALA A N 1
ATOM 1044 C CA . ALA A 1 135 ? -0.752 -0.157 18.293 1.00 91.50 135 ALA A CA 1
ATOM 1045 C C . ALA A 1 135 ? -1.940 -0.067 17.320 1.00 91.50 135 ALA A C 1
ATOM 1047 O O . ALA A 1 135 ? -1.913 0.695 16.353 1.00 91.50 135 ALA A O 1
ATOM 1048 N N . ILE A 1 136 ? -3.032 -0.778 17.620 1.00 90.06 136 ILE A N 1
ATOM 1049 C CA . ILE A 1 136 ? -4.265 -0.748 16.811 1.00 90.06 136 ILE A CA 1
ATOM 1050 C C . ILE A 1 136 ? -4.795 0.680 16.613 1.00 90.06 136 ILE A C 1
ATOM 1052 O O . ILE A 1 136 ? -5.323 1.003 15.549 1.00 90.06 136 ILE A O 1
ATOM 1056 N N . ASP A 1 137 ? -4.613 1.555 17.601 1.00 89.94 137 ASP A N 1
ATOM 1057 C CA . ASP A 1 137 ? -5.085 2.937 17.530 1.00 89.94 137 ASP A CA 1
ATOM 1058 C C . ASP A 1 137 ? -4.368 3.767 16.461 1.00 89.94 137 ASP A C 1
ATOM 1060 O O . ASP A 1 137 ? -4.991 4.659 15.889 1.00 89.94 137 ASP A O 1
ATOM 1064 N N . PHE A 1 138 ? -3.123 3.434 16.100 1.00 90.44 138 PHE A N 1
ATOM 1065 C CA . PHE A 1 138 ? -2.449 4.057 14.956 1.00 90.44 138 PHE A CA 1
ATOM 1066 C C . PHE A 1 138 ? -3.227 3.812 13.658 1.00 90.44 138 PHE A C 1
ATOM 1068 O O . PHE A 1 138 ? -3.471 4.732 12.887 1.00 90.44 138 PHE A O 1
ATOM 1075 N N . PHE A 1 139 ? -3.710 2.591 13.431 1.00 88.88 139 PHE A N 1
ATOM 1076 C CA . PHE A 1 139 ? -4.462 2.282 12.212 1.00 88.88 139 PHE A CA 1
ATOM 1077 C C . PHE A 1 139 ? -5.804 3.025 12.143 1.00 88.88 139 PHE A C 1
ATOM 1079 O O . PHE A 1 139 ? -6.321 3.270 11.056 1.00 88.88 139 PHE A O 1
ATOM 1086 N N . LYS A 1 140 ? -6.350 3.454 13.288 1.00 86.12 140 LYS A N 1
ATOM 1087 C CA . LYS A 1 140 ? -7.557 4.294 13.349 1.00 86.12 140 LYS A CA 1
ATOM 1088 C C . LYS A 1 140 ? -7.284 5.769 13.032 1.00 86.12 140 LYS A C 1
ATOM 1090 O O . LYS A 1 140 ? -8.235 6.497 12.737 1.00 86.12 140 LYS A O 1
ATOM 1095 N N . THR A 1 141 ? -6.033 6.231 13.095 1.00 86.25 141 THR A N 1
ATOM 1096 C CA . THR A 1 141 ? -5.670 7.606 12.706 1.00 86.25 141 THR A CA 1
ATOM 1097 C C . THR A 1 141 ? -5.401 7.750 11.209 1.00 86.25 141 THR A C 1
ATOM 1099 O O . THR A 1 141 ? -5.320 8.877 10.725 1.00 86.25 141 THR A O 1
ATOM 1102 N N . LEU A 1 142 ? -5.314 6.638 10.471 1.00 84.75 142 LEU A N 1
ATOM 1103 C CA . LEU A 1 142 ? -5.154 6.641 9.018 1.00 84.75 142 LEU A CA 1
ATOM 1104 C C . LEU A 1 142 ? -6.342 7.314 8.317 1.00 84.75 142 LEU A C 1
ATOM 1106 O O . LEU A 1 142 ? -7.481 7.282 8.798 1.00 84.75 142 LEU A O 1
ATOM 1110 N N . THR A 1 143 ? -6.066 7.904 7.154 1.00 78.19 143 THR A N 1
ATOM 1111 C CA . THR A 1 143 ? -7.059 8.610 6.339 1.00 78.19 143 THR A CA 1
ATOM 1112 C C . THR A 1 143 ? -8.198 7.674 5.928 1.00 78.19 143 THR A C 1
ATOM 1114 O O . THR A 1 143 ? -7.978 6.525 5.541 1.00 78.19 143 THR A O 1
ATOM 1117 N N . ASP A 1 144 ? -9.432 8.176 6.005 1.00 75.50 144 ASP A N 1
ATOM 1118 C CA . ASP A 1 144 ? -10.616 7.468 5.521 1.00 75.50 144 ASP A CA 1
ATOM 1119 C C . ASP A 1 144 ? -10.685 7.564 3.982 1.00 75.50 144 ASP A C 1
ATOM 1121 O O . ASP A 1 144 ? -10.846 8.668 3.450 1.00 75.50 144 ASP A O 1
ATOM 1125 N N . PRO A 1 145 ? -10.583 6.435 3.256 1.00 70.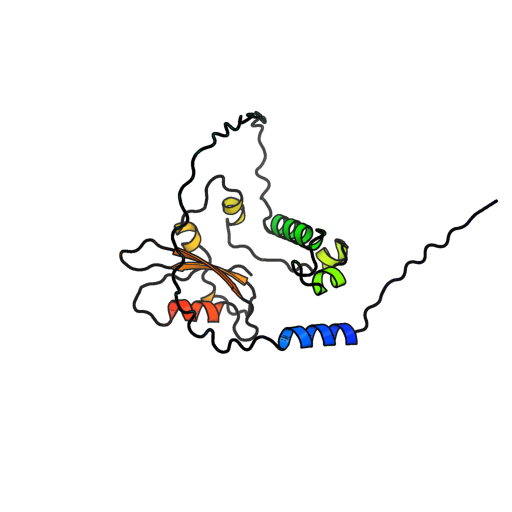00 145 PRO A N 1
ATOM 1126 C CA . PRO A 1 145 ? -10.579 6.417 1.794 1.00 70.00 145 PRO A CA 1
ATOM 1127 C C . PRO A 1 145 ? -11.934 6.771 1.183 1.00 70.00 145 PRO A C 1
ATOM 1129 O O . PRO A 1 145 ? -12.013 7.018 -0.018 1.00 70.00 145 PRO A O 1
ATOM 1132 N N . THR A 1 146 ? -13.019 6.783 1.965 1.00 69.62 146 THR A N 1
ATOM 1133 C CA . THR A 1 146 ? -14.345 7.158 1.455 1.00 69.62 146 THR A CA 1
ATOM 1134 C C . THR A 1 146 ? -14.450 8.643 1.104 1.00 69.62 146 THR A C 1
ATOM 1136 O O . THR A 1 146 ? -15.359 9.017 0.364 1.00 69.62 146 THR A O 1
ATOM 1139 N N . ASN A 1 147 ? -13.502 9.463 1.573 1.00 68.81 147 ASN A N 1
ATOM 1140 C CA . ASN A 1 147 ? -13.411 10.887 1.251 1.00 68.81 147 ASN A CA 1
ATOM 1141 C C . ASN A 1 147 ? -12.670 11.176 -0.065 1.00 68.81 147 ASN A C 1
ATOM 1143 O O . ASN A 1 147 ? -12.679 12.318 -0.521 1.00 68.81 147 ASN A O 1
ATOM 1147 N N . THR A 1 148 ? -12.044 10.173 -0.684 1.00 69.94 148 THR A N 1
ATOM 1148 C CA . THR A 1 148 ? -11.380 10.329 -1.982 1.00 69.94 148 THR A CA 1
ATOM 1149 C C . THR A 1 148 ? -12.399 10.184 -3.110 1.00 69.94 148 THR A C 1
ATOM 1151 O O . THR A 1 148 ? -13.151 9.210 -3.168 1.00 69.94 148 THR A O 1
ATOM 1154 N N . THR A 1 149 ? -12.428 11.157 -4.022 1.00 67.38 149 THR A N 1
ATOM 1155 C CA . THR A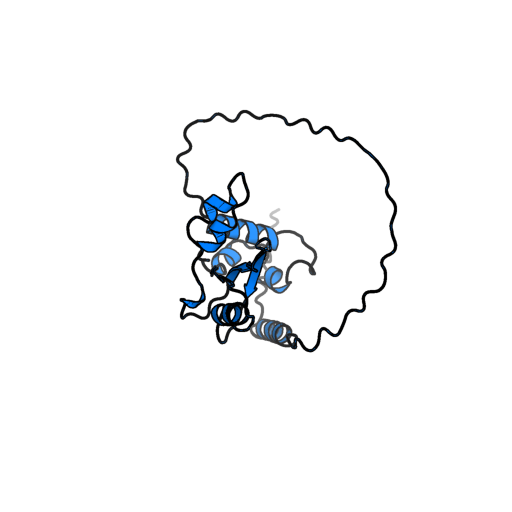 1 149 ? -13.286 11.144 -5.222 1.00 67.38 149 THR A CA 1
ATOM 1156 C C . THR A 1 149 ? -12.675 10.380 -6.397 1.00 67.38 149 THR A C 1
ATOM 1158 O O . THR A 1 149 ? -13.351 10.156 -7.396 1.00 67.38 149 THR A O 1
ATOM 1161 N N . GLU A 1 150 ? -11.405 9.997 -6.287 1.00 72.50 150 GLU A N 1
ATOM 1162 C CA . GLU A 1 150 ? -10.616 9.375 -7.348 1.00 72.50 150 GLU A CA 1
ATOM 1163 C C . GLU A 1 150 ? -10.665 7.840 -7.298 1.00 72.50 150 GLU A C 1
ATOM 1165 O O . GLU A 1 150 ? -10.700 7.216 -6.232 1.00 72.50 150 GLU A O 1
ATOM 1170 N N . ASN A 1 151 ? -10.635 7.219 -8.479 1.00 79.50 151 ASN A N 1
ATOM 1171 C CA . ASN A 1 151 ? -10.527 5.771 -8.632 1.00 79.50 151 ASN A CA 1
ATOM 1172 C C . ASN A 1 151 ? -9.064 5.352 -8.502 1.00 79.50 151 ASN A C 1
ATOM 1174 O O . ASN A 1 151 ? -8.349 5.208 -9.486 1.00 79.50 151 ASN A O 1
ATOM 1178 N N . VAL A 1 152 ? -8.635 5.170 -7.263 1.00 77.06 152 VAL A N 1
ATOM 1179 C CA . VAL A 1 152 ? -7.254 4.825 -6.924 1.00 77.06 152 VAL A CA 1
ATOM 1180 C C . VAL A 1 152 ? -7.096 3.325 -6.672 1.00 77.06 152 VAL A C 1
ATOM 1182 O O . VAL A 1 152 ? -7.953 2.702 -6.026 1.00 77.06 152 VAL A O 1
ATOM 1185 N N . TRP A 1 153 ? -6.000 2.749 -7.180 1.00 84.00 153 TRP A N 1
ATOM 1186 C CA . TRP A 1 153 ? -5.465 1.497 -6.646 1.00 84.00 153 TRP A CA 1
ATOM 1187 C C . TRP A 1 153 ? -4.850 1.775 -5.287 1.00 84.00 153 TRP A C 1
ATOM 1189 O O . TRP A 1 153 ? -4.359 2.873 -5.039 1.00 84.00 153 TRP A O 1
ATOM 1199 N N . GLY A 1 154 ? -4.889 0.787 -4.406 1.00 84.06 154 GLY A N 1
ATOM 1200 C CA . GLY A 1 154 ? -4.29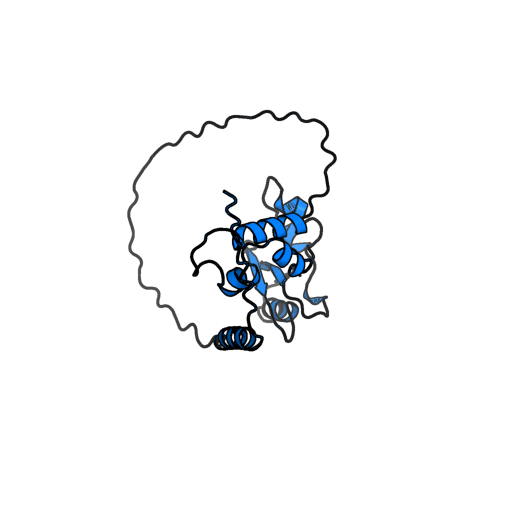4 0.974 -3.107 1.00 84.06 154 GLY A CA 1
ATOM 1201 C C . GLY A 1 154 ? -4.169 -0.276 -2.273 1.00 84.06 154 GLY A C 1
ATOM 1202 O O . GLY A 1 154 ? -4.984 -1.200 -2.366 1.00 84.06 154 GLY A O 1
ATOM 1203 N N . VAL A 1 155 ? -3.178 -0.258 -1.391 1.00 86.62 155 VAL A N 1
ATOM 1204 C CA . VAL A 1 155 ? -3.179 -1.084 -0.184 1.00 86.62 155 VAL A CA 1
ATOM 1205 C C . VAL A 1 155 ? -4.052 -0.369 0.847 1.00 86.62 155 VAL A C 1
ATOM 1207 O O . VAL A 1 155 ? -4.216 0.848 0.812 1.00 86.62 155 VAL A O 1
ATOM 1210 N N . TYR A 1 156 ? -4.644 -1.087 1.790 1.00 85.94 156 TYR A N 1
ATOM 1211 C CA . TYR A 1 156 ? -5.423 -0.492 2.871 1.00 85.94 156 TYR A CA 1
ATOM 1212 C C . TYR A 1 156 ? -5.374 -1.355 4.125 1.00 85.94 156 TYR A C 1
ATOM 1214 O O . TYR A 1 156 ? -5.199 -2.571 4.066 1.00 85.94 156 TYR A O 1
ATOM 1222 N N . ALA A 1 157 ? -5.554 -0.703 5.269 1.00 88.50 157 ALA A N 1
ATOM 1223 C CA . ALA A 1 157 ? -5.782 -1.352 6.550 1.00 88.50 157 ALA A CA 1
ATOM 1224 C C . ALA A 1 157 ? -7.249 -1.157 6.963 1.00 88.50 157 ALA A C 1
ATOM 1226 O O . ALA A 1 157 ? -7.877 -0.174 6.585 1.00 88.50 157 ALA A O 1
ATOM 1227 N N . 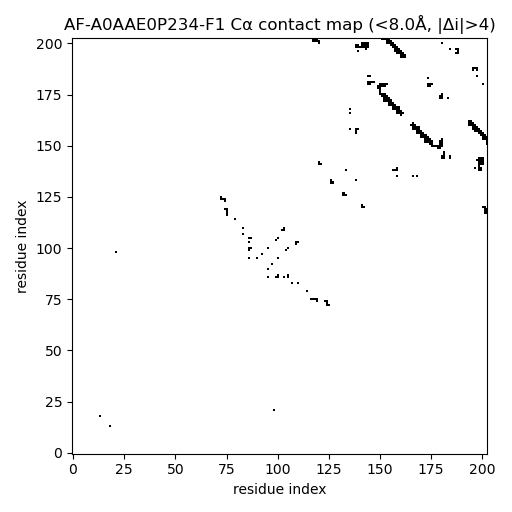LEU A 1 158 ? -7.809 -2.096 7.721 1.00 86.75 158 LEU A N 1
ATOM 1228 C CA . LEU A 1 158 ? -9.137 -2.014 8.321 1.00 86.75 158 LEU A CA 1
ATOM 1229 C C . LEU A 1 158 ? -9.071 -2.522 9.752 1.00 86.75 158 LEU A C 1
ATOM 1231 O O . LEU A 1 158 ? -8.615 -3.639 9.995 1.00 86.75 158 LEU A O 1
ATOM 1235 N N . VAL A 1 159 ? -9.591 -1.734 10.689 1.00 90.19 159 VAL A N 1
ATOM 1236 C CA . VAL A 1 159 ? -9.771 -2.175 12.071 1.00 90.19 159 VAL A CA 1
ATOM 1237 C C . VAL A 1 159 ? -11.194 -2.702 12.233 1.00 90.19 159 VAL A C 1
ATOM 1239 O O . VAL A 1 159 ? -12.176 -1.964 12.189 1.00 90.19 159 VAL A O 1
ATOM 1242 N N . LEU A 1 160 ? -11.313 -4.015 12.391 1.00 87.75 160 LEU A N 1
ATOM 1243 C CA . LEU A 1 160 ? -12.579 -4.703 12.589 1.00 87.75 160 LEU A CA 1
ATOM 1244 C C . LEU A 1 160 ? -12.881 -4.780 14.08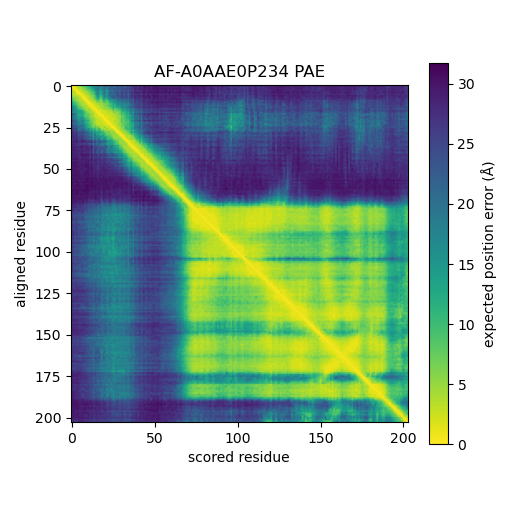3 1.00 87.75 160 LEU A C 1
ATOM 1246 O O . LEU A 1 160 ? -12.229 -5.514 14.824 1.00 87.75 160 LEU A O 1
ATOM 1250 N N . GLU A 1 161 ? -13.899 -4.040 14.511 1.00 87.31 161 GLU A N 1
ATOM 1251 C CA . GLU A 1 161 ? -14.354 -4.015 15.899 1.00 87.31 161 GLU A CA 1
ATOM 1252 C C . GLU A 1 161 ? -15.710 -4.715 16.037 1.00 87.31 161 GLU A C 1
ATOM 1254 O O . GLU A 1 161 ? -16.606 -4.591 15.194 1.00 87.31 161 GLU A O 1
ATOM 1259 N N . LYS A 1 162 ? -15.858 -5.483 17.116 1.00 85.75 162 LYS A N 1
ATOM 1260 C CA . LYS A 1 162 ? -17.118 -6.093 17.541 1.00 85.75 162 LYS A CA 1
ATOM 1261 C C . LYS A 1 162 ? -17.212 -5.931 19.056 1.00 85.75 162 LYS A C 1
ATOM 1263 O O . LYS A 1 162 ? -16.232 -6.120 19.766 1.00 85.75 162 LYS A O 1
ATOM 1268 N N . LYS A 1 163 ? -18.385 -5.537 19.558 1.00 86.25 163 LYS A N 1
ATOM 1269 C CA . LYS A 1 163 ? -18.586 -5.288 20.992 1.00 86.25 163 LYS A CA 1
ATOM 1270 C C . LYS A 1 163 ? -18.272 -6.553 21.798 1.00 86.25 163 LYS A C 1
ATOM 1272 O O . LYS A 1 163 ? -18.847 -7.599 21.517 1.00 86.25 163 LYS A O 1
ATOM 1277 N N . GLY A 1 164 ? -17.421 -6.412 22.814 1.00 91.56 164 GLY A N 1
ATOM 1278 C CA . GLY A 1 164 ? -17.001 -7.515 23.684 1.00 91.56 164 GLY A CA 1
ATOM 1279 C C . GLY A 1 164 ? -15.902 -8.406 23.100 1.00 91.56 164 GLY A C 1
ATOM 1280 O O . GLY A 1 164 ? -15.561 -9.397 23.728 1.00 91.56 164 GLY A O 1
ATOM 1281 N N . GLU A 1 165 ? -15.350 -8.061 21.936 1.00 92.62 165 GLU A N 1
ATOM 1282 C CA . GLU A 1 165 ? -14.313 -8.836 21.253 1.00 92.62 165 GLU A CA 1
ATOM 1283 C C . GLU A 1 165 ? -13.048 -7.999 21.073 1.00 92.62 165 GLU A C 1
ATOM 1285 O O . GLU A 1 165 ? -13.106 -6.770 20.962 1.00 92.62 165 GLU A O 1
ATOM 1290 N N . THR A 1 166 ? -11.906 -8.674 20.968 1.00 92.56 166 THR A N 1
ATOM 1291 C CA . THR A 1 166 ? -10.639 -8.023 20.631 1.00 92.56 166 THR A CA 1
ATOM 1292 C C . THR A 1 166 ? -10.684 -7.497 19.188 1.00 92.56 166 THR A C 1
ATOM 1294 O O . THR A 1 166 ? -11.041 -8.257 18.278 1.00 92.56 166 THR A O 1
ATOM 1297 N N . PRO A 1 167 ? -10.317 -6.224 18.939 1.00 91.75 167 PRO A N 1
ATOM 1298 C CA . PRO A 1 167 ? -10.223 -5.684 17.587 1.00 91.75 167 PRO A CA 1
ATOM 1299 C C . PRO A 1 167 ? -9.257 -6.492 16.711 1.00 91.75 167 PRO A C 1
ATOM 1301 O O . PRO A 1 167 ? -8.199 -6.915 17.176 1.00 91.75 167 PRO A O 1
ATOM 1304 N N . LYS A 1 168 ? -9.598 -6.675 15.432 1.00 91.31 168 LYS A N 1
ATOM 1305 C CA . LYS A 1 168 ? -8.738 -7.358 14.451 1.00 91.31 168 LYS A CA 1
ATOM 1306 C C . LYS A 1 168 ? -8.285 -6.391 13.365 1.00 91.31 168 LYS A C 1
ATOM 1308 O O . LYS A 1 168 ? -9.088 -5.601 12.875 1.00 91.31 168 LYS A O 1
ATOM 1313 N N . LEU A 1 169 ? -7.019 -6.478 12.970 1.00 91.12 169 LEU A N 1
ATOM 1314 C CA . LEU A 1 169 ? -6.484 -5.747 11.825 1.00 91.12 169 LEU A CA 1
ATOM 1315 C C . LEU A 1 169 ? -6.615 -6.608 10.566 1.00 91.12 169 LEU A C 1
ATOM 1317 O O . LEU A 1 169 ? -6.199 -7.763 10.556 1.00 91.12 169 LEU A O 1
ATOM 1321 N N . TYR A 1 170 ? -7.179 -6.039 9.510 1.00 90.06 170 TYR A N 1
ATOM 1322 C CA . TYR A 1 170 ? -7.207 -6.630 8.177 1.00 90.06 170 TYR A CA 1
ATOM 1323 C C . TYR A 1 170 ? -6.416 -5.739 7.223 1.00 90.06 170 TYR A C 1
ATOM 1325 O O . TYR A 1 170 ? -6.633 -4.529 7.197 1.00 90.06 170 TYR A O 1
ATOM 1333 N N . ILE A 1 171 ? -5.515 -6.332 6.445 1.00 89.94 171 ILE A N 1
ATOM 1334 C CA . ILE A 1 171 ? -4.762 -5.651 5.390 1.00 89.94 171 ILE A CA 1
ATOM 1335 C C . ILE A 1 171 ? -5.225 -6.232 4.060 1.00 89.94 171 ILE A C 1
ATOM 1337 O O . ILE A 1 171 ? -5.325 -7.449 3.914 1.00 89.94 171 ILE A O 1
ATOM 1341 N N . GLY A 1 172 ? -5.525 -5.368 3.100 1.00 86.31 172 GLY A N 1
ATOM 1342 C CA . GLY A 1 172 ? -5.893 -5.781 1.753 1.00 86.31 172 GLY A CA 1
ATOM 1343 C C . GLY A 1 172 ? -5.307 -4.850 0.706 1.00 86.31 172 GLY A C 1
ATOM 1344 O O . GLY A 1 172 ? -4.860 -3.750 1.017 1.00 86.31 172 GLY A O 1
ATOM 1345 N N . SER A 1 173 ? -5.342 -5.282 -0.547 1.00 87.38 173 SER A N 1
ATOM 1346 C CA . SER A 1 173 ? -5.104 -4.443 -1.720 1.00 87.38 173 SER A CA 1
ATOM 1347 C C . SER A 1 173 ? -6.343 -4.460 -2.607 1.00 87.38 173 SER A C 1
ATOM 1349 O O . SER A 1 173 ? -7.179 -5.369 -2.504 1.00 87.38 173 SER A O 1
ATOM 1351 N N . ARG A 1 174 ? -6.539 -3.432 -3.436 1.00 79.25 174 ARG A N 1
ATOM 1352 C CA . ARG A 1 174 ? -7.563 -3.498 -4.483 1.00 79.25 174 ARG A CA 1
ATOM 1353 C C . ARG A 1 174 ? -7.311 -2.534 -5.631 1.00 79.25 174 ARG A C 1
ATOM 1355 O O . ARG A 1 174 ? -7.098 -1.347 -5.414 1.00 79.25 174 ARG A O 1
ATOM 1362 N N . THR A 1 175 ? -7.519 -3.049 -6.837 1.00 66.31 175 THR A N 1
ATOM 1363 C CA . THR A 1 175 ? -7.788 -2.303 -8.072 1.00 66.31 175 THR A CA 1
ATOM 1364 C C . THR A 1 175 ? -9.280 -2.431 -8.348 1.00 66.31 175 THR A C 1
ATOM 1366 O O . THR A 1 175 ? -9.827 -3.533 -8.336 1.00 66.31 175 THR A O 1
ATOM 1369 N N . ASN A 1 176 ? -9.997 -1.330 -8.533 1.00 60.38 176 ASN A N 1
ATOM 1370 C CA . ASN A 1 176 ? -11.308 -1.409 -9.171 1.00 60.38 176 ASN A CA 1
ATOM 1371 C C . ASN A 1 176 ? -11.426 -0.233 -10.125 1.00 60.38 176 ASN A C 1
ATOM 1373 O O . ASN A 1 176 ? -11.575 0.899 -9.668 1.00 60.38 176 ASN A O 1
ATOM 1377 N N . GLU A 1 177 ? -11.379 -0.511 -11.424 1.00 56.94 177 GLU A N 1
ATOM 1378 C CA . GLU A 1 177 ? -11.440 0.513 -12.472 1.00 56.94 177 GLU A CA 1
ATOM 1379 C C . GLU A 1 177 ? -12.677 1.407 -12.351 1.00 56.94 177 GLU A C 1
ATOM 1381 O O . GLU A 1 177 ? -12.611 2.616 -12.555 1.00 56.94 177 GLU A O 1
ATOM 1386 N N . SER A 1 178 ? -13.816 0.832 -11.952 1.00 65.38 178 SER A N 1
ATOM 1387 C CA . SER A 1 178 ? -15.087 1.560 -11.974 1.00 65.38 178 SER A CA 1
ATOM 1388 C C . SER A 1 178 ? -15.282 2.513 -10.788 1.00 65.38 178 SER A C 1
ATOM 1390 O O . SER A 1 178 ? -15.902 3.565 -10.953 1.00 65.38 178 SER A O 1
ATOM 1392 N N . ARG A 1 179 ? -14.832 2.143 -9.574 1.00 66.69 179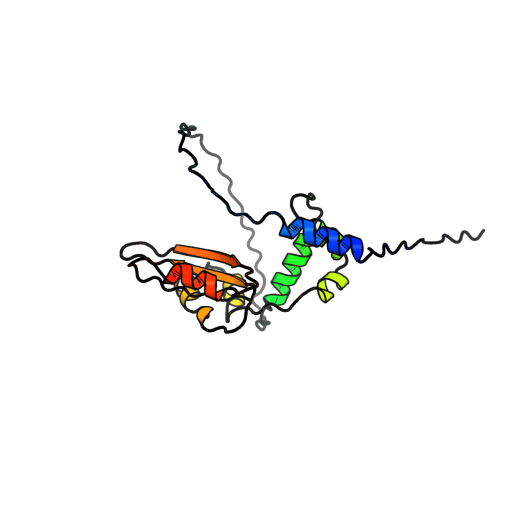 ARG A N 1
ATOM 1393 C CA . ARG A 1 179 ? -15.138 2.880 -8.319 1.00 66.69 179 ARG A CA 1
ATOM 1394 C C . ARG A 1 179 ? -14.041 2.831 -7.241 1.00 66.69 179 ARG A C 1
ATOM 1396 O O . ARG A 1 179 ? -14.316 3.162 -6.082 1.00 66.69 179 ARG A O 1
ATOM 1403 N N . GLY A 1 180 ? -12.851 2.341 -7.591 1.00 75.38 180 GLY A N 1
ATOM 1404 C CA . GLY A 1 180 ? -11.667 2.303 -6.733 1.00 75.38 180 GLY A CA 1
ATOM 1405 C C . GLY A 1 180 ? -11.864 1.652 -5.359 1.00 75.38 180 GLY A C 1
ATOM 1406 O O . GLY A 1 180 ? -12.727 0.788 -5.134 1.00 75.38 180 GLY A O 1
ATOM 1407 N N . LEU A 1 181 ? -11.043 2.102 -4.411 1.00 78.19 181 LEU A N 1
ATOM 1408 C CA . LEU A 1 181 ? -11.015 1.620 -3.034 1.00 78.19 181 LEU A CA 1
ATOM 1409 C C . LEU A 1 181 ? -12.299 1.939 -2.239 1.00 78.19 181 LEU A C 1
ATOM 1411 O O . LEU A 1 181 ? -12.761 1.115 -1.441 1.00 78.19 181 LEU A O 1
ATOM 1415 N N . ALA A 1 182 ? -12.944 3.080 -2.502 1.00 77.62 182 ALA A N 1
ATOM 1416 C CA . ALA A 1 182 ? -14.139 3.532 -1.782 1.00 77.62 182 ALA A CA 1
ATOM 1417 C C . ALA A 1 182 ? -15.293 2.511 -1.828 1.00 77.62 182 ALA A C 1
ATOM 1419 O O . ALA A 1 182 ? -15.991 2.293 -0.831 1.00 77.62 182 ALA A O 1
ATOM 1420 N N . ARG A 1 183 ? -15.481 1.811 -2.959 1.00 78.56 183 ARG A N 1
ATOM 1421 C CA . ARG A 1 183 ? -16.494 0.745 -3.070 1.00 78.56 183 ARG A CA 1
ATOM 1422 C C . ARG A 1 183 ? -16.191 -0.430 -2.142 1.00 78.56 183 ARG A C 1
ATOM 1424 O O . ARG A 1 183 ? -17.120 -0.979 -1.553 1.00 78.56 183 ARG A O 1
ATOM 1431 N N . ARG A 1 184 ? -14.916 -0.811 -1.983 1.00 79.19 184 ARG A N 1
ATOM 1432 C CA . ARG A 1 184 ? -14.508 -1.897 -1.074 1.00 79.19 184 ARG A CA 1
ATOM 1433 C C . ARG A 1 184 ? -14.858 -1.552 0.369 1.00 79.19 184 ARG A C 1
ATOM 1435 O O . ARG A 1 184 ? -15.451 -2.380 1.051 1.00 79.19 184 ARG A O 1
ATOM 1442 N N . PHE A 1 185 ? -14.601 -0.317 0.785 1.00 78.62 185 PHE A N 1
ATOM 1443 C CA . PHE A 1 185 ? -14.924 0.155 2.133 1.00 78.62 185 PHE A CA 1
ATOM 1444 C C . PHE A 1 185 ? -16.429 0.130 2.426 1.00 78.62 185 PHE A C 1
ATOM 1446 O O . PHE A 1 185 ? -16.834 -0.309 3.503 1.00 78.62 185 PHE A O 1
ATOM 1453 N N . ARG A 1 186 ? -17.281 0.465 1.446 1.00 77.88 186 ARG A N 1
ATOM 1454 C CA . ARG A 1 186 ? -18.745 0.350 1.603 1.00 77.88 186 ARG A CA 1
ATOM 1455 C C . ARG A 1 186 ? -19.213 -1.072 1.923 1.00 77.88 186 ARG A C 1
ATOM 1457 O O . ARG A 1 186 ? -20.171 -1.219 2.672 1.00 77.88 186 ARG A O 1
ATOM 1464 N N . HIS A 1 187 ? -18.539 -2.114 1.426 1.00 76.56 187 HIS A N 1
ATOM 1465 C CA . HIS A 1 187 ? -18.890 -3.499 1.772 1.00 76.56 187 HIS A CA 1
ATOM 1466 C C . HIS A 1 187 ? -18.638 -3.825 3.251 1.00 76.56 187 HIS A C 1
ATOM 1468 O O . HIS A 1 187 ? -19.336 -4.665 3.817 1.00 76.56 187 HIS A O 1
ATOM 1474 N N . TYR A 1 188 ? -17.683 -3.149 3.893 1.00 75.62 188 TYR A N 1
ATOM 1475 C CA . TYR A 1 188 ? -17.384 -3.351 5.311 1.00 75.62 188 TYR A CA 1
ATOM 1476 C C . TYR A 1 188 ? -18.257 -2.495 6.234 1.00 75.62 188 TYR A C 1
ATOM 1478 O O . TYR A 1 188 ? -18.585 -2.943 7.334 1.00 75.62 188 TYR A O 1
ATOM 1486 N N . VAL A 1 189 ? -18.674 -1.312 5.773 1.00 69.12 189 VAL A N 1
ATOM 1487 C CA . VAL A 1 189 ? -19.574 -0.400 6.505 1.00 69.12 189 VAL A CA 1
ATOM 1488 C C . VAL A 1 189 ? -21.047 -0.821 6.373 1.00 69.12 189 VAL A C 1
ATOM 1490 O O . VAL A 1 189 ? -21.848 -0.600 7.276 1.00 69.12 189 VAL A O 1
ATOM 1493 N N . GLY A 1 190 ? -21.421 -1.438 5.250 1.00 56.56 190 GLY A N 1
ATOM 1494 C CA . GLY A 1 190 ? -22.788 -1.378 4.741 1.00 56.56 190 GLY A CA 1
ATOM 1495 C C . GLY A 1 190 ? -23.804 -2.444 5.149 1.00 56.56 190 GLY A C 1
ATOM 1496 O O . GLY A 1 190 ? -24.896 -2.360 4.607 1.00 56.56 190 GLY A O 1
ATOM 1497 N N . ASN A 1 191 ? -23.547 -3.445 6.010 1.00 46.47 191 ASN A N 1
ATOM 1498 C CA . ASN A 1 191 ? -24.623 -4.436 6.258 1.00 46.47 191 ASN A CA 1
ATOM 1499 C C . ASN A 1 191 ? -24.603 -5.309 7.527 1.00 46.47 191 ASN A C 1
ATOM 1501 O O . ASN A 1 191 ? -25.243 -6.360 7.541 1.00 46.47 191 ASN A O 1
ATOM 1505 N N . ARG A 1 192 ? -23.913 -4.948 8.615 1.00 49.47 192 ARG A N 1
ATOM 1506 C CA . ARG A 1 192 ? -23.994 -5.739 9.864 1.00 49.47 192 ARG A CA 1
ATOM 1507 C C . ARG A 1 192 ? -24.070 -4.817 11.075 1.00 49.47 192 ARG A C 1
ATOM 1509 O O . ARG A 1 192 ? -23.263 -3.910 11.189 1.00 49.47 192 ARG A O 1
ATOM 1516 N N . GLN A 1 193 ? -25.024 -5.075 11.973 1.00 45.28 193 GLN A N 1
ATOM 1517 C CA . GLN A 1 193 ? -25.404 -4.299 13.173 1.00 45.28 193 GLN A CA 1
ATOM 1518 C C . GLN A 1 193 ? -24.290 -4.079 14.236 1.00 45.28 193 GLN A C 1
ATOM 1520 O O . GLN A 1 193 ? -24.583 -3.774 15.389 1.00 45.28 193 GLN A O 1
ATOM 1525 N N . GLY A 1 194 ? -23.007 -4.223 13.892 1.00 50.38 194 GLY A N 1
ATOM 1526 C CA . GLY A 1 194 ? -21.874 -3.877 14.749 1.00 50.38 194 GLY A CA 1
ATOM 1527 C C . GLY A 1 194 ? -21.215 -2.589 14.264 1.00 50.38 194 GLY A C 1
ATOM 1528 O O . GLY A 1 194 ? -20.911 -2.468 13.082 1.00 50.38 194 GLY A O 1
ATOM 1529 N N . HIS A 1 195 ? -20.975 -1.638 15.168 1.00 46.25 195 HIS A N 1
ATOM 1530 C CA . HIS A 1 195 ? -20.135 -0.470 14.891 1.00 46.25 195 HIS A CA 1
ATOM 1531 C C . HIS A 1 195 ? -18.756 -0.941 14.402 1.00 46.25 195 HIS A C 1
ATOM 1533 O O . HIS A 1 195 ? -18.000 -1.522 15.176 1.00 46.25 195 HIS A O 1
ATOM 1539 N N . ARG A 1 196 ? -18.440 -0.714 13.124 1.00 54.56 196 ARG A N 1
ATOM 1540 C CA . ARG A 1 196 ? -17.122 -0.986 12.537 1.00 54.56 196 ARG A CA 1
ATOM 1541 C C . ARG A 1 196 ? -16.546 0.329 12.029 1.00 54.56 196 ARG A C 1
ATOM 1543 O O . ARG A 1 196 ? -17.109 0.929 11.117 1.00 54.56 196 ARG A O 1
ATOM 1550 N N . SER A 1 197 ? -15.440 0.778 12.614 1.00 52.50 197 SER A N 1
ATOM 1551 C CA . SER A 1 197 ? -14.688 1.932 12.116 1.00 52.50 197 SER A CA 1
ATOM 1552 C C . SER A 1 197 ? -13.766 1.473 10.983 1.00 52.50 197 SER A C 1
ATOM 1554 O O . SER A 1 197 ? -12.753 0.825 11.223 1.00 52.50 197 SER A O 1
ATOM 1556 N N . CYS A 1 198 ? -14.132 1.761 9.734 1.00 51.06 198 CYS A N 1
ATOM 1557 C CA . CYS A 1 198 ? -13.315 1.421 8.567 1.00 51.06 198 CYS A CA 1
ATOM 1558 C C . CYS A 1 198 ? -12.443 2.627 8.199 1.00 51.06 198 CYS A C 1
ATOM 1560 O O . CYS A 1 198 ? -12.987 3.658 7.819 1.00 51.06 198 CYS A O 1
ATOM 1562 N N . ARG A 1 199 ? -11.112 2.522 8.314 1.00 56.12 199 ARG A N 1
ATOM 1563 C CA . ARG A 1 199 ? -10.169 3.600 7.962 1.00 56.12 199 ARG A CA 1
ATOM 1564 C C . ARG A 1 199 ? -8.885 3.024 7.380 1.00 56.12 199 ARG A C 1
ATOM 1566 O O . ARG A 1 199 ? -8.327 2.122 7.991 1.00 56.12 199 ARG A O 1
ATOM 1573 N N . GLY A 1 200 ? -8.437 3.550 6.242 1.00 48.34 200 GLY A N 1
ATOM 1574 C CA . GLY A 1 200 ? -7.191 3.155 5.588 1.00 48.34 200 GLY A CA 1
ATOM 1575 C C . GLY A 1 200 ? -7.178 3.487 4.095 1.00 48.34 200 GLY A C 1
ATOM 1576 O O . GLY A 1 200 ? -7.912 2.877 3.325 1.00 48.34 200 GLY A O 1
ATOM 1577 N N . LEU A 1 201 ? -6.320 4.420 3.687 1.00 45.00 201 LEU A N 1
ATOM 1578 C CA . LEU A 1 201 ? -5.976 4.695 2.291 1.00 45.00 201 LEU A CA 1
ATOM 1579 C C . LEU A 1 201 ? -4.451 4.639 2.147 1.00 45.00 201 LEU A C 1
ATOM 1581 O O . LEU A 1 201 ? -3.748 5.319 2.897 1.00 45.00 201 LEU A O 1
ATOM 1585 N N . TRP A 1 202 ? -3.969 3.877 1.172 1.00 54.34 202 TRP A N 1
ATOM 1586 C CA . TRP A 1 202 ? -2.626 3.985 0.596 1.00 54.34 202 TRP A CA 1
ATOM 1587 C C . TRP A 1 202 ? -2.826 3.936 -0.919 1.00 54.34 202 TRP A C 1
ATOM 1589 O O . TRP A 1 202 ? -3.561 3.061 -1.361 1.00 54.34 202 TRP A O 1
ATOM 1599 N N . THR A 1 203 ? -2.263 4.864 -1.689 1.00 43.62 203 THR A N 1
ATOM 1600 C CA . THR A 1 203 ? -2.436 4.940 -3.157 1.00 43.62 203 THR A CA 1
ATOM 1601 C C . THR A 1 203 ? -1.109 5.167 -3.817 1.00 43.62 203 THR A C 1
ATOM 1603 O O . THR A 1 203 ? -0.502 6.190 -3.434 1.00 43.62 203 THR A O 1
#

Sequence (203 aa):
MDASNPMMSDEVELSDSEFEYLADVYESDSDESELSDFHDSDLDELDENDDDDAESVVSQSLVSSDNLTTATIDVSTIVKDCLWGMISRHSPDWYVCPVFKVMLGGNREKFEEAWTPINFAPNLGSVLIGKSPPAIDFFKTLTDPTNTTENVWGVYALVLEKKGETPKLYIGSRTNESRGLARRFRHYVGNRQGHRSCRGLWT

Solvent-accessible surface area (backbone atoms only — not comparable to full-atom values): 13426 Å² total; per-residue (Å²): 138,84,83,85,78,84,82,82,81,82,77,83,80,79,53,74,69,61,57,52,55,56,51,58,67,67,68,72,77,74,79,88,73,74,95,69,81,82,75,90,72,87,82,77,88,80,78,90,79,81,89,83,92,77,89,74,86,79,79,82,78,86,72,80,92,70,86,71,75,80,70,78,72,56,50,59,59,52,53,50,53,51,50,50,54,60,68,57,44,97,61,60,69,93,78,45,65,58,66,56,48,66,74,30,58,79,39,64,67,55,43,61,70,70,57,72,91,64,51,73,52,86,67,48,47,65,45,74,72,39,97,56,84,76,57,75,66,59,53,67,71,37,53,53,37,74,77,54,90,65,64,39,50,29,47,32,46,32,48,49,43,46,92,98,53,82,70,41,84,45,77,51,71,44,78,35,90,91,54,13,48,39,56,60,52,46,68,72,63,67,80,62,104,51,77,48,62,74,20,30,49,28,66

Organism: Sordaria brevicollis (NCBI:txid83679)

Radius of gyration: 24.39 Å; Cα contacts (8 Å, |Δi|>4): 174; chains: 1; bounding box: 73×50×59 Å

Foldseek 3Di:
DDDDDDDDDDDPDDDPVVVVVVVVVVPPPPPPPDPDDDDDDDDDDDDDDDDDDDDDDDDDDPDDPDDDPPPPDDVQVVVLVVVLVLLLDPDDCVRDPVVSCVQCVNPVVSSVVVDDGKDDWPCVVVQVPDPDHDDPVVLLPAAACLPDPDQDWWKWWFWFDFPPDDIDIDIDTDHDPPGHPNVVQCVVVPDDPGDTRGHIGID

pLDDT: mean 70.55, std 16.92, range [41.09, 92.69]